Protein AF-A0A1F2S5W8-F1 (afdb_monomer_lite)

pLDDT: mean 76.04, std 22.36, range [32.59, 98.31]

Sequence (195 aa):
MPRIEPTLVPVVADLERGLRQRGVPFGVVGALVPELLLDTRPARMTNDADVMVVVQTLADFETLKDKLAAHGFERTRVPHRLRHTTGGLLDILPYSESIAPDGRLELQDGFVFNMAGFRHVVPHAVPTTIEGGLTLPLAPFSSIVKAVLDRFDDPDAEWVGTAAAERGRIYLEDEHRTHVFELFRWYRLGTGLWR

Secondary structure (DSSP, 8-state):
-----TTHHHHHHHHHHHHHTTT--EEEETTHHHHHH-SS--SS--SEEEEEEE-SSHHHHHHHHHHHGGGTEEE-SSTTEEEETTS-EEEEEEE-TTTSGGGEEEEETTEEEE-TTGGGTTTT-EEEEPTTS-EEEEPPHHHHHHHHHTT--STHHHHHHHHHHS-S-----HHHHHHHHHHHHHHHHSS----

Structure (mmCIF, N/CA/C/O backbone):
data_AF-A0A1F2S5W8-F1
#
_entry.id   AF-A0A1F2S5W8-F1
#
loop_
_atom_site.group_PDB
_atom_site.id
_atom_site.type_symbol
_atom_site.label_atom_id
_atom_site.label_alt_id
_atom_site.label_comp_id
_atom_site.label_asym_id
_atom_site.label_entity_id
_atom_site.label_seq_id
_atom_site.pdbx_PDB_ins_code
_atom_site.Cartn_x
_atom_site.Cartn_y
_atom_site.Cartn_z
_atom_site.occupancy
_atom_site.B_iso_or_equiv
_atom_site.auth_seq_id
_atom_site.auth_comp_id
_atom_site.auth_asym_id
_atom_site.auth_atom_id
_atom_site.pdbx_PDB_model_num
ATOM 1 N N . MET A 1 1 ? -15.189 -2.635 17.316 1.00 62.84 1 MET A N 1
ATOM 2 C CA . MET A 1 1 ? -14.582 -2.407 15.987 1.00 62.84 1 MET A CA 1
ATOM 3 C C . MET A 1 1 ? -13.174 -1.885 16.198 1.00 62.84 1 MET A C 1
ATOM 5 O O . MET A 1 1 ? -12.983 -1.123 17.147 1.00 62.84 1 MET A O 1
ATOM 9 N N . PRO A 1 2 ? -12.191 -2.319 15.400 1.00 71.00 2 PRO A N 1
ATOM 10 C CA . PRO A 1 2 ? -10.838 -1.809 15.514 1.00 71.00 2 PRO A CA 1
ATOM 11 C C . PRO A 1 2 ? -10.805 -0.305 15.194 1.00 71.00 2 PRO A C 1
ATOM 13 O O . PRO A 1 2 ? -11.545 0.183 14.338 1.00 71.00 2 PRO A O 1
ATOM 16 N N . ARG A 1 3 ? -9.980 0.425 15.949 1.00 77.00 3 ARG A N 1
ATOM 17 C CA . ARG A 1 3 ? -9.783 1.876 15.817 1.00 77.00 3 ARG A CA 1
ATOM 18 C C . ARG A 1 3 ? -8.471 2.095 15.099 1.00 77.00 3 ARG A C 1
ATOM 20 O O . ARG A 1 3 ? -7.501 1.430 15.458 1.00 77.00 3 ARG A O 1
ATOM 27 N N . ILE A 1 4 ? -8.459 3.032 14.170 1.00 84.31 4 ILE A N 1
ATOM 28 C CA . ILE A 1 4 ? -7.251 3.525 13.513 1.00 84.31 4 ILE A CA 1
ATOM 29 C C . ILE A 1 4 ? -6.967 4.940 14.000 1.00 84.31 4 ILE A C 1
ATOM 31 O O . ILE A 1 4 ? -7.856 5.592 14.551 1.00 84.31 4 ILE A O 1
ATOM 35 N N . GLU A 1 5 ? -5.740 5.404 13.796 1.00 84.88 5 GLU A N 1
ATOM 36 C CA . GLU A 1 5 ? -5.378 6.797 14.031 1.00 84.88 5 GLU A CA 1
ATOM 37 C C . GLU A 1 5 ? -6.375 7.717 13.284 1.00 84.88 5 GLU A C 1
ATOM 39 O O . GLU A 1 5 ? -6.555 7.554 12.072 1.00 84.88 5 GLU A O 1
ATOM 44 N N . PRO A 1 6 ? -7.074 8.650 13.966 1.00 85.56 6 PRO A N 1
ATOM 45 C CA . PRO A 1 6 ? -8.142 9.445 13.354 1.00 85.56 6 PRO A CA 1
ATOM 46 C C . PRO A 1 6 ? -7.728 10.179 12.078 1.00 85.56 6 PRO A C 1
ATOM 48 O O . PRO A 1 6 ? -8.529 10.317 11.152 1.00 85.56 6 PRO A O 1
ATOM 51 N N . THR A 1 7 ? -6.470 10.617 11.999 1.00 85.31 7 THR A N 1
ATOM 52 C CA . THR A 1 7 ? -5.937 11.302 10.813 1.00 85.31 7 THR A CA 1
ATOM 53 C C . THR A 1 7 ? -5.793 10.389 9.587 1.00 85.31 7 THR A C 1
ATOM 55 O O . THR A 1 7 ? -5.812 10.891 8.460 1.00 85.31 7 THR A O 1
ATOM 58 N N . LEU A 1 8 ? -5.741 9.063 9.777 1.00 90.06 8 LEU A N 1
ATOM 59 C CA . LEU A 1 8 ? -5.699 8.063 8.705 1.00 90.06 8 LEU A CA 1
ATOM 60 C C . LEU A 1 8 ? -7.073 7.675 8.159 1.00 90.06 8 LEU A C 1
ATOM 62 O O . LEU A 1 8 ? -7.150 7.230 7.017 1.00 90.06 8 LEU A O 1
ATOM 66 N N . VAL A 1 9 ? -8.156 7.867 8.918 1.00 91.88 9 VAL A N 1
ATOM 67 C CA . VAL A 1 9 ? -9.529 7.556 8.471 1.00 91.88 9 VAL A CA 1
ATOM 68 C C . VAL A 1 9 ? -9.866 8.169 7.104 1.00 91.88 9 VAL A C 1
ATOM 70 O O . VAL A 1 9 ? -10.258 7.409 6.215 1.00 91.88 9 VAL A O 1
ATOM 73 N N . PRO A 1 10 ? -9.700 9.489 6.873 1.00 93.81 10 PRO A N 1
ATOM 74 C CA . PRO A 1 10 ? -9.983 10.070 5.561 1.00 93.81 10 PRO A CA 1
ATOM 75 C C . PRO A 1 10 ? -9.066 9.502 4.470 1.00 93.81 10 PRO A C 1
ATOM 77 O O . PRO A 1 10 ? -9.534 9.227 3.372 1.00 93.81 10 PRO A O 1
ATOM 80 N N . VAL A 1 11 ? -7.796 9.225 4.790 1.00 95.56 11 VAL A N 1
ATOM 81 C CA . VAL A 1 11 ? -6.815 8.669 3.842 1.00 95.56 11 VAL A CA 1
ATOM 82 C C . VAL A 1 11 ? -7.280 7.315 3.311 1.00 95.56 11 VAL A C 1
ATOM 84 O O . VAL A 1 11 ? -7.373 7.118 2.102 1.00 95.56 11 VAL A O 1
ATOM 87 N N . VAL A 1 12 ? -7.606 6.371 4.197 1.00 95.12 12 VAL A N 1
ATOM 88 C CA . VAL A 1 12 ? -8.013 5.024 3.771 1.00 95.12 12 VAL A CA 1
ATOM 89 C C . VAL A 1 12 ? -9.404 5.016 3.135 1.00 95.12 12 VAL A C 1
ATOM 91 O O . VAL A 1 12 ? -9.644 4.220 2.229 1.00 95.12 12 VAL A O 1
ATOM 94 N N . ALA A 1 13 ? -10.300 5.918 3.547 1.00 95.75 13 ALA A N 1
ATOM 95 C CA . ALA A 1 13 ? -11.632 6.051 2.960 1.00 95.75 13 ALA A CA 1
ATOM 96 C C . ALA A 1 13 ? -11.590 6.619 1.531 1.00 95.75 13 ALA A C 1
ATOM 98 O O . ALA A 1 13 ? -12.242 6.087 0.631 1.00 95.75 13 ALA A O 1
ATOM 99 N N . ASP A 1 14 ? -10.817 7.683 1.305 1.00 97.31 14 ASP A N 1
ATOM 100 C CA . ASP A 1 14 ? -10.679 8.311 -0.011 1.00 97.31 14 ASP A CA 1
ATOM 101 C C . ASP A 1 14 ? -9.886 7.417 -0.975 1.00 97.31 14 ASP A C 1
ATOM 103 O O . ASP A 1 14 ? -10.242 7.301 -2.153 1.00 97.31 14 ASP A O 1
ATOM 107 N N . LEU A 1 15 ? -8.877 6.697 -0.468 1.00 97.62 15 LEU A N 1
ATOM 108 C CA . LEU A 1 15 ? -8.167 5.673 -1.231 1.00 97.62 15 LEU A CA 1
ATOM 109 C C . LEU A 1 15 ? -9.100 4.540 -1.665 1.00 97.62 15 LEU A C 1
ATOM 111 O O . LEU A 1 15 ? -9.136 4.199 -2.848 1.00 97.62 15 LEU A O 1
ATOM 115 N N . GLU A 1 16 ? -9.849 3.957 -0.726 1.00 96.81 16 GLU A N 1
ATOM 116 C CA . GLU A 1 16 ? -10.764 2.850 -1.007 1.00 96.81 16 GLU A CA 1
ATOM 117 C C . GLU A 1 16 ? -11.774 3.244 -2.084 1.00 96.81 16 GLU A C 1
ATOM 119 O O . GLU A 1 16 ? -11.917 2.538 -3.090 1.00 96.81 16 GLU A O 1
ATOM 124 N N . ARG A 1 17 ? -12.372 4.433 -1.947 1.00 96.50 17 ARG A N 1
ATOM 125 C CA . ARG A 1 17 ? -13.310 4.974 -2.930 1.00 96.50 17 ARG A CA 1
ATOM 126 C C . ARG A 1 17 ? -12.643 5.153 -4.289 1.00 96.50 17 ARG 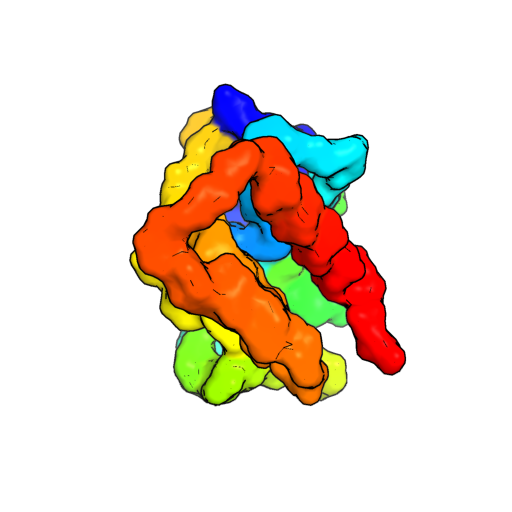A C 1
ATOM 128 O O . ARG A 1 17 ? -13.204 4.753 -5.313 1.00 96.50 17 ARG A O 1
ATOM 135 N N . GLY A 1 18 ? -11.445 5.737 -4.305 1.00 97.12 18 GLY A N 1
ATOM 136 C CA . GLY A 1 18 ? -10.666 5.979 -5.513 1.00 97.12 18 GLY A CA 1
ATOM 137 C C . GLY A 1 18 ? -10.334 4.696 -6.273 1.00 97.12 18 GLY A C 1
ATOM 138 O O . GLY A 1 18 ? -10.517 4.644 -7.495 1.00 97.12 18 GLY A O 1
ATOM 139 N N . LEU A 1 19 ? -9.901 3.652 -5.566 1.00 97.75 19 LEU A N 1
ATOM 140 C CA . LEU A 1 19 ? -9.544 2.357 -6.148 1.00 97.75 19 LEU A CA 1
ATOM 141 C C . LEU A 1 19 ? -10.781 1.574 -6.604 1.00 97.75 19 LEU A C 1
ATOM 143 O O . LEU A 1 19 ? -10.804 1.077 -7.734 1.00 97.75 19 LEU A O 1
ATOM 147 N N . ARG A 1 20 ? -11.849 1.536 -5.794 1.00 95.25 20 ARG A N 1
ATOM 148 C CA . ARG A 1 20 ? -13.098 0.839 -6.146 1.00 95.25 20 ARG A CA 1
ATOM 149 C C . ARG A 1 20 ? -13.785 1.422 -7.369 1.00 95.25 20 ARG A C 1
ATOM 151 O O . ARG A 1 20 ? -14.181 0.661 -8.246 1.00 95.25 20 ARG A O 1
ATOM 158 N N . GLN A 1 21 ? -13.880 2.749 -7.475 1.00 96.31 21 GLN A N 1
ATOM 159 C CA . GLN A 1 21 ? -14.461 3.416 -8.653 1.00 96.31 21 GLN A CA 1
ATOM 160 C C . GLN A 1 21 ? -13.750 3.048 -9.962 1.00 96.31 21 GLN A C 1
ATOM 162 O O . GLN A 1 21 ? -14.328 3.166 -11.038 1.00 96.31 21 GLN A O 1
ATOM 167 N N . ARG A 1 22 ? -12.487 2.624 -9.874 1.00 95.62 22 ARG A N 1
ATOM 168 C CA . ARG A 1 22 ? -11.644 2.262 -11.018 1.00 95.62 22 ARG A CA 1
ATOM 169 C C . ARG A 1 22 ? -11.519 0.754 -11.209 1.00 95.62 22 ARG A C 1
ATOM 171 O O . ARG A 1 22 ? -10.829 0.335 -12.130 1.00 95.62 22 ARG A O 1
ATOM 178 N N . GLY A 1 23 ? -12.149 -0.045 -10.347 1.00 96.81 23 GLY A N 1
ATOM 179 C CA . GLY A 1 23 ? -12.031 -1.499 -10.368 1.00 96.81 23 GLY A CA 1
ATOM 180 C C . GLY A 1 23 ? -10.605 -1.999 -10.129 1.00 96.81 23 GLY A C 1
ATOM 181 O O . GLY A 1 23 ? -10.269 -3.071 -10.617 1.00 96.81 23 GLY A O 1
ATOM 182 N N . VAL A 1 24 ? -9.762 -1.235 -9.420 1.00 97.94 24 VAL A N 1
ATOM 183 C CA . VAL A 1 24 ? -8.373 -1.624 -9.126 1.00 97.94 24 VAL A CA 1
ATOM 184 C C . VAL A 1 24 ? -8.356 -2.502 -7.872 1.00 97.94 24 VAL A C 1
ATOM 186 O O . VAL A 1 24 ? -8.689 -2.004 -6.792 1.00 97.94 24 VAL A O 1
ATOM 189 N N . PRO A 1 25 ? -7.971 -3.789 -7.969 1.00 97.75 25 PRO A N 1
ATOM 190 C CA . PRO A 1 25 ? -7.835 -4.647 -6.799 1.00 97.75 25 PRO A CA 1
ATOM 191 C C . PRO A 1 25 ? -6.686 -4.171 -5.910 1.00 97.75 25 PRO A C 1
ATOM 193 O O . PRO A 1 25 ? -5.628 -3.777 -6.407 1.00 97.75 25 PRO A O 1
ATOM 196 N N . PHE A 1 26 ? -6.881 -4.230 -4.595 1.00 97.69 26 PHE A N 1
ATOM 197 C CA . PHE A 1 26 ? -5.894 -3.755 -3.634 1.00 97.69 26 PHE A CA 1
ATOM 198 C C . PHE A 1 26 ? -5.968 -4.509 -2.309 1.00 97.69 26 PHE A C 1
ATOM 200 O O . PHE A 1 26 ? -6.967 -5.168 -2.014 1.00 97.69 26 PHE A O 1
ATOM 207 N N . GLY A 1 27 ? -4.906 -4.396 -1.517 1.00 94.50 27 GLY A N 1
ATOM 208 C CA . GLY A 1 27 ? -4.840 -4.913 -0.156 1.00 94.50 27 GLY A CA 1
ATOM 209 C C . GLY A 1 27 ? -3.985 -4.018 0.730 1.00 94.50 27 GLY A C 1
ATOM 210 O O . GLY A 1 27 ? -2.921 -3.566 0.312 1.00 94.50 27 GLY A O 1
ATOM 211 N N . VAL A 1 28 ? -4.448 -3.763 1.950 1.00 92.62 28 VAL A N 1
ATOM 212 C CA . VAL A 1 28 ? -3.672 -3.075 2.985 1.00 92.62 28 VAL A CA 1
ATOM 213 C C . VAL A 1 28 ? -2.573 -4.006 3.473 1.00 92.62 28 VAL A C 1
ATOM 215 O O . VAL A 1 28 ? -2.825 -5.170 3.788 1.00 92.62 28 VAL A O 1
ATOM 218 N N . VAL A 1 29 ? -1.355 -3.488 3.527 1.00 85.50 29 VAL A N 1
ATOM 219 C CA . VAL A 1 29 ? -0.153 -4.171 4.004 1.00 85.50 29 VAL A CA 1
ATOM 220 C C . VAL A 1 29 ? 0.484 -3.342 5.131 1.00 85.50 29 VAL A C 1
ATOM 222 O O . VAL A 1 29 ? -0.146 -2.444 5.686 1.00 85.50 29 VAL A O 1
ATOM 225 N N . GLY A 1 30 ? 1.715 -3.674 5.522 1.00 82.00 30 GLY A N 1
ATOM 226 C CA . GLY A 1 30 ? 2.466 -2.869 6.486 1.00 82.00 30 GLY A CA 1
ATOM 227 C C . GLY A 1 30 ? 1.932 -2.932 7.918 1.00 82.00 30 GLY A C 1
ATOM 228 O O . GLY A 1 30 ? 1.362 -3.945 8.338 1.00 82.00 30 GLY A O 1
ATOM 229 N N . ALA A 1 31 ? 2.190 -1.867 8.680 1.00 79.69 31 ALA A N 1
ATOM 230 C CA . ALA A 1 31 ? 1.941 -1.800 10.123 1.00 79.69 31 ALA A CA 1
ATOM 231 C C . ALA A 1 31 ? 0.449 -1.707 10.482 1.00 79.69 31 ALA A C 1
ATOM 233 O O . ALA A 1 31 ? 0.037 -2.185 11.538 1.00 79.69 31 ALA A O 1
ATOM 234 N N . LEU A 1 32 ? -0.383 -1.191 9.572 1.00 84.25 32 LEU A N 1
ATOM 235 C CA . LEU A 1 32 ? -1.820 -1.062 9.807 1.00 84.25 32 LEU A CA 1
ATOM 236 C C . LEU A 1 32 ? -2.527 -2.426 9.919 1.00 84.25 32 LEU A C 1
ATOM 238 O O . LEU A 1 32 ? -3.550 -2.545 10.585 1.00 84.25 32 LEU A O 1
ATOM 242 N N . VAL A 1 33 ? -1.988 -3.479 9.296 1.00 83.19 33 VAL A N 1
ATOM 243 C CA . VAL A 1 33 ? -2.603 -4.813 9.348 1.00 83.19 33 VAL A CA 1
ATOM 244 C C . VAL A 1 33 ? -2.565 -5.439 10.747 1.00 83.19 33 VAL A C 1
ATOM 246 O O . VAL A 1 33 ? -3.639 -5.782 11.241 1.00 83.19 33 VAL A O 1
ATOM 249 N N . PRO A 1 34 ? -1.401 -5.616 11.411 1.00 70.88 34 PRO A N 1
ATOM 250 C CA . PRO A 1 34 ? -1.384 -6.146 12.772 1.00 70.88 34 PRO A CA 1
ATOM 251 C C . PRO A 1 34 ? -2.169 -5.258 13.748 1.00 70.88 34 PRO A C 1
ATOM 253 O O . PRO A 1 34 ? -2.874 -5.798 14.588 1.00 70.88 34 PRO A O 1
ATOM 256 N N . GLU A 1 35 ? -2.160 -3.930 13.589 1.00 78.94 35 GLU A N 1
ATOM 257 C CA . GLU A 1 35 ? -2.971 -3.023 14.424 1.00 78.94 35 GLU A CA 1
ATOM 258 C C . GLU A 1 35 ? -4.481 -3.272 14.342 1.00 78.94 35 GLU A C 1
ATOM 260 O O . GLU A 1 35 ? -5.212 -3.041 15.309 1.00 78.94 35 GLU A O 1
ATOM 265 N N . LEU A 1 36 ? -4.954 -3.702 13.173 1.00 82.44 36 LEU A N 1
ATOM 266 C CA . LEU A 1 36 ? -6.366 -3.956 12.912 1.00 82.44 36 LEU A CA 1
ATOM 267 C C . LEU A 1 36 ? -6.786 -5.402 13.188 1.00 82.44 36 LEU A C 1
ATOM 269 O O . LEU A 1 36 ? -7.962 -5.631 13.473 1.00 82.44 36 LEU A O 1
ATOM 273 N N . LEU A 1 37 ? -5.862 -6.360 13.065 1.00 77.69 37 LEU A N 1
ATOM 274 C CA . LEU A 1 37 ? -6.144 -7.792 13.200 1.00 77.69 37 LEU A CA 1
ATOM 275 C C . LEU A 1 37 ? -5.818 -8.371 14.581 1.00 77.69 37 LEU A C 1
ATOM 277 O O . LEU A 1 37 ? -6.371 -9.416 14.917 1.00 77.69 37 LEU A O 1
ATOM 281 N N . LEU A 1 38 ? -4.916 -7.755 15.349 1.00 69.69 38 LEU A N 1
ATOM 282 C CA . LEU A 1 38 ? -4.468 -8.276 16.641 1.00 69.69 38 LEU A CA 1
ATOM 283 C C . LEU A 1 38 ? -5.169 -7.552 17.792 1.00 69.69 38 LEU A C 1
ATOM 285 O O . LEU A 1 38 ? -5.360 -6.334 17.771 1.00 69.69 38 LEU A O 1
ATOM 289 N N . ASP A 1 39 ? -5.537 -8.314 18.821 1.00 66.94 39 ASP A N 1
ATOM 290 C CA . ASP A 1 39 ? -6.141 -7.762 20.036 1.00 66.94 39 ASP A CA 1
ATOM 291 C C . ASP A 1 39 ? -5.115 -6.967 20.860 1.00 66.94 39 ASP A C 1
ATOM 293 O O . ASP A 1 39 ? -5.451 -5.966 21.502 1.00 66.94 39 ASP A O 1
ATOM 297 N N . THR A 1 40 ? -3.845 -7.379 20.810 1.00 61.31 40 THR A N 1
ATOM 298 C CA . THR A 1 40 ? -2.728 -6.655 21.415 1.00 61.31 40 THR A CA 1
ATOM 299 C C . THR A 1 40 ? -2.292 -5.535 20.484 1.00 61.31 40 THR A C 1
ATOM 301 O O . THR A 1 40 ? -1.682 -5.755 19.443 1.00 61.31 40 THR A O 1
ATOM 304 N N . ARG A 1 41 ? -2.615 -4.297 20.857 1.00 57.31 41 ARG A N 1
ATOM 305 C CA . ARG A 1 41 ? -2.227 -3.131 20.063 1.00 57.31 41 ARG A CA 1
ATOM 306 C C . ARG A 1 41 ? -0.830 -2.638 20.420 1.00 57.31 41 ARG A C 1
ATOM 308 O O . ARG A 1 41 ? -0.460 -2.665 21.596 1.00 57.31 41 ARG A O 1
ATOM 315 N N . PRO A 1 42 ? -0.084 -2.104 19.441 1.00 58.16 42 PRO A N 1
ATOM 316 C CA . PRO A 1 42 ? 1.175 -1.437 19.721 1.00 58.16 42 PRO A CA 1
ATOM 317 C C . PRO A 1 42 ? 0.938 -0.178 20.563 1.00 58.16 42 PRO A C 1
ATOM 319 O O . PRO A 1 42 ? -0.073 0.513 20.428 1.00 58.16 42 PRO A O 1
ATOM 322 N N . ALA A 1 43 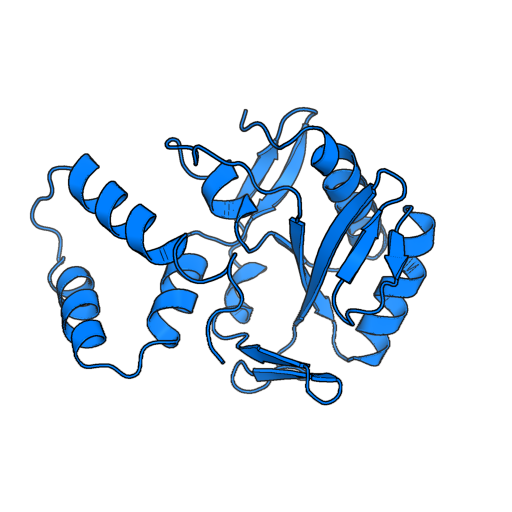? 1.918 0.162 21.401 1.00 60.12 43 ALA A N 1
ATOM 323 C CA . ALA A 1 43 ? 1.892 1.396 22.188 1.00 60.12 43 ALA A CA 1
ATOM 324 C C . ALA A 1 43 ? 1.931 2.661 21.306 1.00 60.12 43 ALA A C 1
ATOM 326 O O . ALA A 1 43 ? 1.435 3.712 21.708 1.00 60.12 43 ALA A O 1
ATOM 327 N N . ARG A 1 44 ? 2.517 2.557 20.104 1.00 62.97 44 ARG A N 1
ATOM 328 C CA . ARG A 1 44 ? 2.530 3.605 19.081 1.00 62.97 44 ARG A CA 1
ATOM 329 C C . ARG A 1 44 ? 1.785 3.108 17.850 1.00 62.97 44 ARG A C 1
ATOM 331 O O . ARG A 1 44 ? 2.229 2.144 17.236 1.00 62.97 44 ARG A O 1
ATOM 338 N N . MET A 1 45 ? 0.712 3.797 17.488 1.00 72.69 45 MET A N 1
ATOM 339 C CA . MET A 1 45 ? -0.011 3.539 16.246 1.00 72.69 45 MET A CA 1
ATOM 340 C C . MET A 1 45 ? 0.738 4.113 15.042 1.00 72.69 45 MET A C 1
ATOM 342 O O . MET A 1 45 ? 1.499 5.082 15.167 1.00 72.69 45 MET A O 1
ATOM 346 N N . THR A 1 46 ? 0.544 3.495 13.884 1.00 78.88 46 THR A N 1
ATOM 347 C CA . THR A 1 46 ? 1.062 3.981 12.611 1.00 78.88 46 THR A CA 1
ATOM 348 C C . THR A 1 46 ? 0.286 5.212 12.147 1.00 78.88 46 THR A C 1
ATOM 350 O O . THR A 1 46 ? -0.920 5.325 12.366 1.00 78.88 46 THR A O 1
ATOM 353 N N . ASN A 1 47 ? 0.991 6.148 11.511 1.00 83.38 47 ASN A N 1
ATOM 354 C CA . ASN A 1 47 ? 0.431 7.425 11.041 1.00 83.38 47 ASN A CA 1
ATOM 355 C C . ASN A 1 47 ? 0.368 7.509 9.507 1.00 83.38 47 ASN A C 1
ATOM 357 O O . ASN A 1 47 ? 0.014 8.543 8.940 1.00 83.38 47 ASN A O 1
ATOM 361 N N . ASP A 1 48 ? 0.746 6.427 8.839 1.00 85.50 48 ASP A N 1
ATOM 362 C CA . ASP A 1 48 ? 0.703 6.207 7.403 1.00 85.50 48 ASP A CA 1
ATOM 363 C C . ASP A 1 48 ? -0.028 4.895 7.088 1.00 85.50 48 ASP A C 1
ATOM 365 O O . ASP A 1 48 ? -0.242 4.039 7.950 1.00 85.50 48 ASP A O 1
ATOM 369 N N . ALA A 1 49 ? -0.469 4.765 5.841 1.00 91.19 49 ALA A N 1
ATOM 370 C CA . ALA A 1 49 ? -1.069 3.542 5.330 1.00 91.19 49 ALA A CA 1
ATOM 371 C C . ALA A 1 49 ? -0.195 2.959 4.219 1.00 91.19 49 ALA A C 1
ATOM 373 O O . ALA A 1 49 ? 0.211 3.688 3.314 1.00 91.19 49 ALA A O 1
ATOM 374 N N . ASP A 1 50 ? 0.021 1.644 4.251 1.00 91.75 50 ASP A N 1
ATOM 375 C CA . ASP A 1 50 ? 0.700 0.912 3.185 1.00 91.75 50 ASP A CA 1
ATOM 376 C C . ASP A 1 50 ? -0.309 0.131 2.326 1.00 91.75 50 ASP A C 1
ATOM 378 O O . ASP A 1 50 ? -1.000 -0.790 2.766 1.00 91.75 50 ASP A O 1
ATOM 382 N N . VAL A 1 51 ? -0.386 0.561 1.077 1.00 95.50 51 VAL A N 1
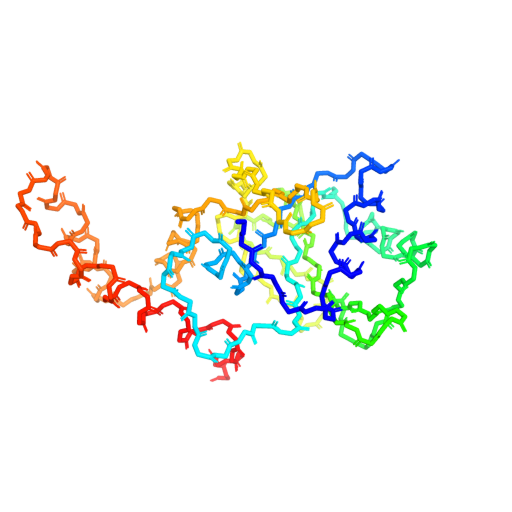ATOM 383 C CA . VAL A 1 51 ? -1.121 0.114 -0.104 1.00 95.50 51 VAL A CA 1
ATOM 384 C C . VAL A 1 51 ? -0.449 -0.937 -1.000 1.00 95.50 51 VAL A C 1
ATOM 386 O O . VAL A 1 51 ? 0.550 -0.578 -1.609 1.00 95.50 51 VAL A O 1
ATOM 389 N N . MET A 1 52 ? -0.952 -2.150 -1.229 1.00 94.69 52 MET A N 1
ATOM 390 C CA . MET A 1 52 ? -0.640 -2.866 -2.483 1.00 94.69 52 MET A CA 1
ATOM 391 C C . MET A 1 52 ? -1.778 -2.685 -3.488 1.00 94.69 52 MET A C 1
ATOM 393 O O . MET A 1 52 ? -2.929 -2.942 -3.146 1.00 94.69 52 MET A O 1
ATOM 397 N N . VAL A 1 53 ? -1.464 -2.341 -4.740 1.00 97.94 53 VAL A N 1
ATOM 398 C CA . VAL A 1 53 ? -2.436 -2.273 -5.849 1.00 97.94 53 VAL A CA 1
ATOM 399 C C . VAL A 1 53 ? -2.044 -3.178 -7.009 1.00 97.94 53 VAL A C 1
ATOM 401 O O . VAL A 1 53 ? -0.867 -3.302 -7.338 1.00 97.94 53 VAL A O 1
ATOM 404 N N . VAL A 1 54 ? -3.032 -3.793 -7.660 1.00 97.25 54 VAL A N 1
ATOM 405 C CA . VAL A 1 54 ? -2.798 -4.671 -8.813 1.00 97.25 54 VAL A CA 1
ATOM 406 C C . VAL A 1 54 ? -2.879 -3.876 -10.111 1.00 97.25 54 VAL A C 1
ATOM 408 O O . VAL A 1 54 ? -3.943 -3.375 -10.475 1.00 97.25 54 VAL A O 1
ATOM 411 N N . VAL A 1 55 ? -1.755 -3.778 -10.821 1.00 97.88 55 VAL A N 1
ATOM 412 C CA . VAL A 1 55 ? -1.605 -3.048 -12.094 1.00 97.88 55 VAL A CA 1
ATOM 413 C C . VAL A 1 55 ? -0.652 -3.800 -13.024 1.00 97.88 55 VAL A C 1
ATOM 415 O O . VAL A 1 55 ? 0.246 -4.492 -12.553 1.00 97.88 55 VAL A O 1
ATOM 418 N N . GLN A 1 56 ? -0.844 -3.695 -14.341 1.00 96.56 56 GLN A N 1
ATOM 419 C CA . GLN A 1 56 ? -0.110 -4.519 -15.317 1.00 96.56 56 GLN A CA 1
ATOM 420 C C . GLN A 1 56 ? 1.234 -3.919 -15.737 1.00 96.56 56 GLN A C 1
ATOM 422 O O . GLN A 1 56 ? 2.141 -4.653 -16.128 1.00 96.56 56 GLN A O 1
ATOM 427 N N . THR A 1 57 ? 1.365 -2.594 -15.658 1.00 97.75 57 THR A N 1
ATOM 428 C CA . THR A 1 57 ? 2.575 -1.864 -16.046 1.00 97.75 57 THR A CA 1
ATOM 429 C C . THR A 1 57 ? 2.886 -0.732 -15.065 1.00 97.75 57 THR A C 1
ATOM 431 O O . THR A 1 57 ? 2.010 -0.244 -14.346 1.00 97.75 57 THR A O 1
ATOM 434 N N . LEU A 1 58 ? 4.135 -0.255 -15.066 1.00 97.50 58 LEU A N 1
ATOM 435 C CA . LEU A 1 58 ? 4.507 0.952 -14.319 1.00 97.50 58 LEU A CA 1
ATOM 436 C C . LEU A 1 58 ? 3.794 2.205 -14.857 1.00 97.50 58 LEU A C 1
ATOM 438 O O . LEU A 1 58 ? 3.465 3.099 -14.087 1.00 97.50 58 LEU A O 1
ATOM 442 N N . ALA A 1 59 ? 3.472 2.259 -16.153 1.00 97.75 59 ALA A N 1
ATOM 443 C CA . ALA A 1 59 ? 2.693 3.359 -16.724 1.00 97.75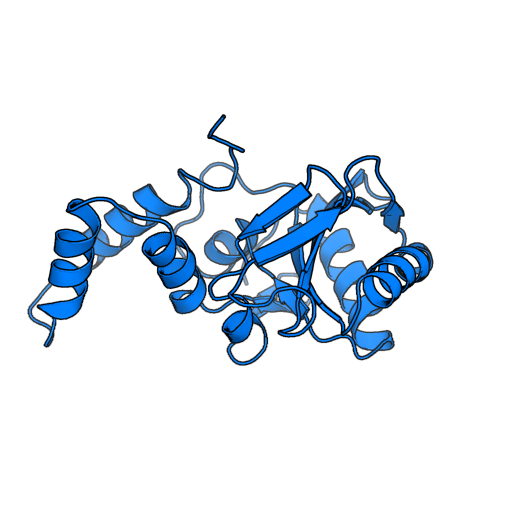 59 ALA A CA 1
ATOM 444 C C . ALA A 1 59 ? 1.251 3.396 -16.180 1.00 97.75 59 ALA A C 1
ATOM 446 O O . ALA A 1 59 ? 0.727 4.475 -15.881 1.00 97.75 59 ALA A O 1
ATOM 447 N N . ASP A 1 60 ? 0.626 2.229 -15.985 1.00 97.94 60 ASP A N 1
ATOM 448 C CA . ASP A 1 60 ? -0.688 2.128 -15.336 1.00 97.94 60 ASP A CA 1
ATOM 449 C C . ASP A 1 60 ? -0.626 2.604 -13.886 1.00 97.94 60 ASP A C 1
ATOM 451 O O . ASP A 1 60 ? -1.529 3.299 -13.422 1.00 97.94 60 ASP A O 1
ATOM 455 N N . PHE A 1 61 ? 0.456 2.266 -13.178 1.00 98.25 61 PHE A N 1
ATOM 456 C CA . PHE A 1 61 ? 0.694 2.735 -11.818 1.00 98.25 61 PHE A CA 1
ATOM 457 C C . PHE A 1 61 ? 0.825 4.262 -11.743 1.00 98.25 61 PHE A C 1
ATOM 459 O O . PHE A 1 61 ? 0.192 4.904 -10.904 1.00 98.25 61 PHE A O 1
ATOM 466 N N . GLU A 1 62 ? 1.604 4.866 -12.640 1.00 97.81 62 GLU A N 1
ATOM 467 C CA . GLU A 1 62 ? 1.731 6.322 -12.716 1.00 97.81 62 GLU A CA 1
ATOM 468 C C . GLU A 1 62 ? 0.382 6.987 -13.030 1.00 97.81 62 GLU A C 1
ATOM 470 O O . GLU A 1 62 ? -0.036 7.913 -12.332 1.00 97.81 62 GLU A O 1
ATOM 475 N N . THR A 1 63 ? -0.359 6.438 -13.994 1.00 98.06 63 THR A N 1
ATOM 476 C CA . THR A 1 63 ? -1.709 6.900 -14.344 1.00 98.06 63 THR A CA 1
ATOM 477 C C . THR A 1 63 ? -2.680 6.775 -13.166 1.00 98.06 63 THR A C 1
ATOM 479 O O . THR A 1 63 ? -3.543 7.633 -12.964 1.00 98.06 63 THR A O 1
ATOM 482 N N . LEU A 1 64 ? -2.573 5.706 -12.374 1.00 98.25 64 LEU A N 1
ATOM 483 C CA . LEU A 1 64 ? -3.388 5.509 -11.180 1.00 98.25 64 LEU A CA 1
ATOM 484 C C . LEU A 1 64 ? -3.131 6.613 -10.151 1.00 98.25 64 LEU A C 1
ATOM 486 O O . LEU A 1 64 ? -4.094 7.196 -9.652 1.00 98.25 64 LEU A O 1
ATOM 490 N N . LYS A 1 65 ? -1.861 6.939 -9.880 1.00 98.06 65 LYS A N 1
ATOM 491 C CA . LYS A 1 65 ? -1.493 8.027 -8.961 1.00 98.06 65 LYS A CA 1
ATOM 492 C C . LYS A 1 65 ? -2.079 9.367 -9.404 1.00 98.06 65 LYS A C 1
ATOM 494 O O . LYS A 1 65 ? -2.653 10.068 -8.577 1.00 98.06 65 LYS A O 1
ATOM 499 N N . ASP A 1 66 ? -2.024 9.687 -10.698 1.00 97.75 66 ASP A N 1
ATOM 500 C CA . ASP A 1 66 ? -2.613 10.930 -11.225 1.00 97.75 66 ASP A CA 1
ATOM 501 C C . ASP A 1 66 ? -4.126 10.968 -11.027 1.00 97.75 66 ASP A C 1
ATOM 503 O O . ASP A 1 66 ? -4.702 11.977 -10.623 1.00 97.75 66 ASP A O 1
ATOM 507 N N . LYS A 1 67 ? -4.791 9.836 -11.254 1.00 97.69 67 LYS A N 1
ATOM 508 C CA . LYS A 1 67 ? -6.236 9.741 -11.070 1.00 97.69 67 LYS A CA 1
ATOM 509 C C . LYS A 1 67 ? -6.660 9.819 -9.600 1.00 97.69 67 LYS A C 1
ATOM 511 O O . LYS A 1 67 ? -7.803 10.207 -9.350 1.00 97.69 67 LYS A O 1
ATOM 516 N N . LEU A 1 68 ? -5.802 9.445 -8.649 1.00 98.31 68 LEU A N 1
ATOM 517 C CA . LEU A 1 68 ? -6.072 9.591 -7.215 1.00 98.31 68 LEU A CA 1
ATOM 518 C C . LEU A 1 68 ? -6.044 11.060 -6.760 1.00 98.31 68 LEU A C 1
ATOM 520 O O . LEU A 1 68 ? -6.601 11.364 -5.709 1.00 98.31 68 LEU A O 1
ATOM 524 N N . ALA A 1 69 ? -5.543 11.997 -7.572 1.00 97.50 69 ALA A N 1
ATOM 525 C CA . ALA A 1 69 ? -5.633 13.428 -7.270 1.00 97.50 69 ALA A CA 1
ATOM 526 C C . ALA A 1 69 ? -7.074 13.936 -7.123 1.00 97.50 69 ALA A C 1
ATOM 528 O O . ALA A 1 69 ? -7.352 14.778 -6.273 1.00 97.50 69 ALA A O 1
ATOM 529 N N . ALA A 1 70 ? -8.021 13.348 -7.862 1.00 97.44 70 ALA A N 1
ATOM 530 C CA . ALA A 1 70 ? -9.449 13.638 -7.704 1.00 97.44 70 ALA A CA 1
ATOM 531 C C . ALA A 1 70 ? -10.020 13.217 -6.331 1.00 97.44 70 ALA A C 1
ATOM 533 O O . ALA A 1 70 ? -11.138 13.594 -5.994 1.00 97.44 70 ALA A O 1
ATOM 534 N N . HIS A 1 71 ? -9.265 12.432 -5.558 1.00 97.81 71 HIS A N 1
ATOM 535 C CA . HIS A 1 71 ? -9.587 11.972 -4.204 1.00 97.81 71 HIS A CA 1
ATOM 536 C C . HIS A 1 71 ? -8.656 12.605 -3.158 1.00 97.81 71 HIS A C 1
ATOM 538 O O . HIS A 1 71 ? -8.443 12.036 -2.099 1.00 97.81 71 HIS A O 1
ATOM 544 N N . GLY A 1 72 ? -8.067 13.767 -3.463 1.00 97.62 72 GLY A N 1
ATOM 545 C CA . GLY A 1 72 ? -7.270 14.526 -2.500 1.00 97.62 72 GLY A CA 1
ATOM 546 C C . GLY A 1 72 ? -5.843 14.014 -2.302 1.00 97.62 72 GLY A C 1
ATOM 547 O O . GLY A 1 72 ? -5.218 14.365 -1.303 1.00 97.62 72 GLY A O 1
ATOM 548 N N . PHE A 1 73 ? -5.311 13.201 -3.218 1.00 98.31 73 PHE A N 1
ATOM 549 C CA . PHE A 1 73 ? -3.929 12.723 -3.150 1.00 98.31 73 PHE A CA 1
ATOM 550 C C . PHE A 1 73 ? -2.984 13.510 -4.055 1.00 98.31 73 PHE A C 1
ATOM 552 O O . PHE A 1 73 ? -3.213 13.673 -5.248 1.00 98.31 73 PHE A O 1
ATOM 559 N N . GLU A 1 74 ? -1.847 13.915 -3.512 1.00 98.06 74 GLU A N 1
ATOM 560 C CA . GLU A 1 74 ? -0.774 14.561 -4.253 1.00 98.06 74 GLU A CA 1
ATOM 561 C C . GLU A 1 74 ? 0.468 13.676 -4.285 1.00 98.06 74 GLU A C 1
ATOM 563 O O . GLU A 1 74 ? 0.818 13.013 -3.304 1.00 98.06 74 GLU A O 1
ATOM 568 N N . ARG A 1 75 ? 1.183 13.702 -5.411 1.00 97.75 75 ARG A N 1
ATOM 569 C CA . ARG A 1 75 ? 2.489 13.052 -5.536 1.00 97.75 75 ARG A CA 1
ATOM 570 C C . ARG A 1 75 ? 3.499 13.682 -4.580 1.00 97.75 75 ARG A C 1
ATOM 572 O O . ARG A 1 75 ? 3.512 14.895 -4.364 1.00 97.75 75 ARG A O 1
ATOM 579 N N . THR A 1 76 ? 4.404 12.859 -4.065 1.00 96.50 76 THR A N 1
ATOM 580 C CA . THR A 1 76 ? 5.580 13.332 -3.327 1.00 96.50 76 THR A CA 1
ATOM 581 C C . THR A 1 76 ? 6.861 13.098 -4.133 1.00 96.50 76 THR A C 1
ATOM 583 O O . THR A 1 76 ? 6.824 12.598 -5.255 1.00 96.50 76 THR A O 1
ATOM 586 N N . ARG A 1 77 ? 8.016 13.468 -3.562 1.00 94.38 77 ARG A N 1
ATOM 587 C CA . ARG A 1 77 ? 9.332 13.153 -4.147 1.00 94.38 77 ARG A CA 1
ATOM 588 C C . ARG A 1 77 ? 9.695 11.669 -4.036 1.00 94.38 77 ARG A C 1
ATOM 590 O O . ARG A 1 77 ? 10.611 11.228 -4.716 1.00 94.38 77 ARG A O 1
ATOM 597 N N . VAL A 1 78 ? 9.015 10.924 -3.167 1.00 94.69 78 VAL A N 1
ATOM 598 C CA . VAL A 1 78 ? 9.223 9.486 -2.994 1.00 94.69 78 VAL A CA 1
ATOM 599 C C . VAL A 1 78 ? 8.284 8.760 -3.975 1.00 94.69 78 VAL A C 1
ATOM 601 O O . VAL A 1 78 ? 7.073 8.967 -3.889 1.00 94.69 78 VAL A O 1
ATOM 604 N N . PRO A 1 79 ? 8.789 7.928 -4.911 1.00 94.44 79 PRO A N 1
ATOM 605 C CA . PRO A 1 79 ? 8.005 7.453 -6.063 1.00 94.44 79 PRO A CA 1
ATOM 606 C C . PRO A 1 79 ? 6.731 6.669 -5.733 1.00 94.44 79 PRO A C 1
ATOM 608 O O . PRO A 1 79 ? 5.757 6.719 -6.489 1.00 94.44 79 PRO A O 1
ATOM 611 N N . HIS A 1 80 ? 6.736 5.953 -4.611 1.00 94.56 80 HIS A N 1
ATOM 612 C CA . HIS A 1 80 ? 5.608 5.161 -4.123 1.00 94.56 80 HIS A CA 1
ATOM 613 C C . HIS A 1 80 ? 4.729 5.923 -3.125 1.00 94.56 80 HIS A C 1
ATOM 615 O O . HIS A 1 80 ? 3.733 5.377 -2.684 1.00 94.56 80 HIS A O 1
ATOM 621 N N . ARG A 1 81 ? 5.058 7.165 -2.754 1.00 96.56 81 ARG A N 1
ATOM 622 C CA . ARG A 1 81 ? 4.361 7.878 -1.678 1.00 96.56 81 ARG A CA 1
ATOM 623 C C . ARG A 1 81 ? 3.475 8.993 -2.204 1.00 96.56 81 ARG A C 1
ATOM 625 O O . ARG A 1 81 ? 3.928 9.871 -2.950 1.00 96.56 81 ARG A O 1
ATOM 632 N N . LEU A 1 82 ? 2.239 9.003 -1.725 1.00 98.06 82 LEU A N 1
ATOM 633 C CA . LEU A 1 82 ? 1.254 10.059 -1.899 1.00 98.06 82 LEU A CA 1
ATOM 634 C C . LEU A 1 82 ? 0.994 10.765 -0.563 1.00 98.06 82 LEU A C 1
ATOM 636 O O . LEU A 1 82 ? 1.101 10.174 0.511 1.00 98.06 82 LEU A O 1
ATOM 640 N N . ARG A 1 83 ? 0.639 12.045 -0.635 1.00 97.38 83 ARG A N 1
ATOM 641 C CA . ARG A 1 83 ? 0.185 12.840 0.508 1.00 97.38 83 ARG A CA 1
ATOM 642 C C . ARG A 1 83 ? -1.280 13.188 0.311 1.00 97.38 83 ARG A C 1
ATOM 644 O O . ARG A 1 83 ? -1.646 13.713 -0.734 1.00 97.38 83 ARG A O 1
ATOM 651 N N . HIS A 1 84 ? -2.097 12.924 1.315 1.00 97.69 84 HIS A N 1
ATOM 652 C CA . HIS A 1 84 ? -3.494 13.320 1.315 1.00 97.69 84 HIS A CA 1
ATOM 653 C C . HIS A 1 84 ? -3.656 14.792 1.732 1.00 97.69 84 HIS A C 1
ATOM 655 O O . HIS A 1 84 ? -2.862 15.306 2.521 1.00 97.69 84 HIS A O 1
ATOM 661 N N . THR A 1 85 ? -4.706 15.470 1.263 1.00 96.25 85 THR A N 1
ATOM 662 C CA . THR A 1 85 ? -5.033 16.866 1.638 1.00 96.25 85 THR A CA 1
ATOM 663 C C . THR A 1 85 ? -5.192 17.093 3.145 1.00 96.25 85 THR A C 1
ATOM 665 O O . THR A 1 85 ? -4.974 18.204 3.620 1.00 96.25 85 THR A O 1
ATOM 668 N N . THR A 1 86 ? -5.502 16.049 3.920 1.00 93.88 86 THR A N 1
ATOM 669 C CA . THR A 1 86 ? -5.554 16.108 5.395 1.00 93.88 86 THR A CA 1
ATOM 670 C C . THR A 1 86 ? -4.177 16.049 6.064 1.00 93.88 86 THR A C 1
ATOM 672 O O . THR A 1 86 ? -4.090 16.127 7.285 1.00 93.88 86 THR A O 1
ATOM 675 N N . GLY A 1 87 ? -3.100 15.887 5.289 1.00 91.50 87 GLY A N 1
ATOM 676 C CA . GLY A 1 87 ? -1.722 15.756 5.768 1.00 91.50 87 GLY A CA 1
ATOM 677 C C . GLY A 1 87 ? -1.241 14.315 5.963 1.00 91.50 87 GLY A C 1
ATOM 678 O O . GLY A 1 87 ? -0.040 14.109 6.123 1.00 91.50 87 GLY A O 1
ATOM 679 N N . GLY A 1 88 ? -2.136 13.322 5.908 1.00 92.62 88 GLY A N 1
ATOM 680 C CA . GLY A 1 88 ? -1.775 11.907 6.040 1.00 92.62 88 GLY A CA 1
ATOM 681 C C . GLY A 1 88 ? -0.948 11.381 4.861 1.00 92.62 88 GLY A C 1
ATOM 682 O O . GLY A 1 88 ? -1.053 11.883 3.737 1.00 92.62 88 GLY A O 1
ATOM 683 N N . LEU A 1 89 ? -0.117 10.370 5.118 1.00 93.31 89 LEU A N 1
ATOM 684 C CA . LEU A 1 89 ? 0.747 9.746 4.114 1.00 93.31 89 LEU A CA 1
ATOM 685 C C . LEU A 1 89 ? 0.219 8.369 3.706 1.00 93.31 89 LEU A C 1
ATOM 687 O O . LEU A 1 89 ? -0.307 7.616 4.524 1.00 93.31 89 LEU A O 1
ATOM 691 N N . LEU A 1 90 ? 0.381 8.060 2.424 1.00 96.31 90 LEU A N 1
ATOM 692 C CA . LEU A 1 90 ? 0.026 6.784 1.821 1.00 96.31 90 LEU A CA 1
ATOM 693 C C . LEU A 1 90 ? 1.208 6.285 0.994 1.00 96.31 90 LEU A C 1
ATOM 695 O O . LEU A 1 90 ? 1.567 6.918 0.001 1.00 96.31 90 LEU A O 1
ATOM 699 N N . ASP A 1 91 ? 1.756 5.135 1.358 1.00 95.56 91 ASP A N 1
ATOM 700 C CA . ASP A 1 91 ? 2.710 4.404 0.533 1.00 95.56 91 ASP A CA 1
ATOM 701 C C . ASP A 1 91 ? 1.939 3.387 -0.311 1.00 95.56 91 ASP A C 1
ATOM 703 O O . ASP A 1 91 ? 1.197 2.568 0.208 1.00 95.56 91 ASP A O 1
ATOM 707 N N . ILE A 1 92 ? 2.046 3.467 -1.635 1.00 96.94 92 ILE A N 1
ATOM 708 C CA . ILE A 1 92 ? 1.323 2.626 -2.590 1.00 96.94 92 ILE A CA 1
ATOM 709 C C . ILE A 1 92 ? 2.314 1.891 -3.495 1.00 96.94 92 ILE A C 1
ATOM 711 O O . ILE A 1 92 ? 3.104 2.493 -4.221 1.00 96.94 92 ILE A O 1
ATOM 715 N N . LEU A 1 93 ? 2.265 0.563 -3.448 1.00 95.75 93 LEU A N 1
ATOM 716 C CA . LEU A 1 93 ? 3.151 -0.348 -4.158 1.00 95.75 93 LEU A CA 1
ATOM 717 C C . LEU A 1 93 ? 2.379 -1.058 -5.278 1.00 95.75 93 LEU A C 1
ATOM 719 O O . LEU A 1 93 ? 1.375 -1.726 -5.001 1.00 95.75 93 LEU A O 1
ATOM 723 N N . PRO A 1 94 ? 2.819 -0.946 -6.542 1.00 97.38 94 PRO A N 1
ATOM 724 C CA . PRO A 1 94 ? 2.213 -1.689 -7.633 1.00 97.38 94 PRO A CA 1
ATOM 725 C C . PRO A 1 94 ? 2.660 -3.150 -7.606 1.00 97.38 94 PRO A C 1
ATOM 727 O O . PRO A 1 94 ? 3.813 -3.456 -7.311 1.00 97.38 94 PRO A O 1
ATOM 730 N N . TYR A 1 95 ? 1.763 -4.061 -7.966 1.00 94.62 95 TYR A N 1
ATOM 731 C CA . TYR A 1 95 ? 2.102 -5.466 -8.126 1.00 94.62 95 TYR A CA 1
ATOM 732 C C . TYR A 1 95 ? 1.386 -6.121 -9.309 1.00 94.62 95 TYR A C 1
ATOM 734 O O . TYR A 1 95 ? 0.181 -5.974 -9.508 1.00 94.62 95 TYR A O 1
ATOM 742 N N . SER A 1 96 ? 2.149 -6.921 -10.037 1.00 95.56 96 SER A N 1
ATOM 743 C CA . SER A 1 96 ? 1.713 -8.003 -10.914 1.00 95.56 96 SER A CA 1
ATOM 744 C C . SER A 1 96 ? 2.930 -8.877 -11.207 1.00 95.56 96 SER A C 1
ATOM 746 O O . SER A 1 96 ? 4.069 -8.442 -11.029 1.00 95.56 96 SER A O 1
ATOM 748 N N . GLU A 1 97 ? 2.702 -10.099 -11.683 1.00 91.69 97 GLU A N 1
ATOM 749 C CA . GLU A 1 97 ? 3.797 -10.994 -12.083 1.00 91.69 97 GLU A CA 1
ATOM 750 C C . GLU A 1 97 ? 4.633 -10.409 -13.243 1.00 91.69 97 GLU A C 1
ATOM 752 O O . GLU A 1 97 ? 5.795 -10.765 -13.400 1.00 91.69 97 GLU A O 1
ATOM 757 N N . SER A 1 98 ? 4.082 -9.479 -14.038 1.00 94.38 98 SER A N 1
ATOM 758 C CA . SER A 1 98 ? 4.801 -8.823 -15.140 1.00 94.38 98 SER A CA 1
ATOM 759 C C . SER A 1 98 ? 5.767 -7.726 -14.686 1.00 94.38 98 SER A C 1
ATOM 761 O O . SER A 1 98 ? 6.810 -7.553 -15.309 1.00 94.38 98 SER A O 1
ATOM 763 N N . ILE A 1 99 ? 5.434 -6.969 -13.634 1.00 95.00 99 ILE A N 1
ATOM 764 C CA . ILE A 1 99 ? 6.272 -5.855 -13.139 1.00 95.00 99 ILE A CA 1
ATOM 765 C C . ILE A 1 99 ? 7.144 -6.236 -11.945 1.00 95.00 99 ILE A C 1
ATOM 767 O O . ILE A 1 99 ? 8.095 -5.525 -11.632 1.00 95.00 99 ILE A O 1
ATOM 771 N N . ALA A 1 100 ? 6.799 -7.326 -11.260 1.00 89.56 100 ALA A N 1
ATOM 772 C CA . ALA A 1 100 ? 7.552 -7.852 -10.133 1.00 89.56 100 ALA A CA 1
ATOM 773 C C . ALA A 1 100 ? 7.869 -9.349 -10.311 1.00 89.56 100 ALA A C 1
ATOM 775 O O . ALA A 1 100 ? 7.530 -10.140 -9.418 1.00 89.56 100 ALA A O 1
ATOM 776 N N . PRO A 1 101 ? 8.485 -9.756 -11.442 1.00 86.69 101 PRO A N 1
ATOM 777 C CA . PRO A 1 101 ? 8.866 -11.146 -11.651 1.00 86.69 101 PRO A CA 1
ATOM 778 C C . PRO A 1 101 ? 9.791 -11.604 -10.520 1.00 86.69 101 PRO A C 1
ATOM 780 O O . PRO A 1 101 ? 10.568 -10.818 -9.969 1.00 86.69 101 PRO A O 1
ATOM 783 N N . ASP A 1 102 ? 9.642 -12.863 -10.115 1.00 80.44 102 ASP A N 1
ATOM 784 C CA . ASP A 1 102 ? 10.391 -13.471 -9.007 1.00 80.44 102 ASP A CA 1
ATOM 785 C C . ASP A 1 102 ? 10.271 -12.709 -7.672 1.00 80.44 102 ASP A C 1
ATOM 787 O O . ASP A 1 102 ? 11.111 -12.821 -6.780 1.00 80.44 102 ASP A O 1
ATOM 791 N N . GLY A 1 103 ? 9.201 -11.922 -7.510 1.00 76.56 103 GLY A N 1
ATOM 792 C CA . GLY A 1 103 ? 8.965 -11.142 -6.302 1.00 76.56 103 GLY A CA 1
ATOM 793 C C . GLY A 1 103 ? 9.924 -9.962 -6.148 1.00 76.56 103 GLY A C 1
ATOM 794 O O . GLY A 1 103 ? 10.193 -9.555 -5.020 1.00 76.56 103 GLY A O 1
ATOM 795 N N . ARG A 1 104 ? 10.433 -9.385 -7.240 1.00 83.19 104 ARG A N 1
ATOM 796 C CA . ARG A 1 104 ? 11.286 -8.189 -7.203 1.00 83.19 104 ARG A CA 1
ATOM 797 C C . ARG A 1 104 ? 10.727 -7.095 -8.107 1.00 83.19 104 ARG A C 1
ATOM 799 O O . ARG A 1 104 ? 10.686 -7.256 -9.318 1.00 83.19 104 ARG A O 1
ATOM 806 N N . LEU A 1 105 ? 10.343 -5.966 -7.516 1.00 87.50 105 LEU A N 1
ATOM 807 C CA . LEU A 1 105 ? 9.881 -4.776 -8.231 1.00 87.50 105 LEU A CA 1
ATOM 808 C C . LEU A 1 105 ? 11.007 -3.747 -8.303 1.00 87.50 105 LEU A C 1
ATOM 810 O O . LEU A 1 105 ? 11.472 -3.273 -7.269 1.00 87.50 105 LEU A O 1
ATOM 814 N N . GLU A 1 106 ? 11.384 -3.342 -9.507 1.00 93.00 106 GLU A N 1
ATOM 815 C CA . GLU A 1 106 ? 12.176 -2.133 -9.734 1.00 93.00 106 GLU A CA 1
ATOM 816 C C . GLU A 1 106 ? 11.224 -1.007 -10.134 1.00 93.00 106 GLU A C 1
ATOM 818 O O . GLU A 1 106 ? 10.701 -0.976 -11.245 1.00 93.00 106 GLU A O 1
ATOM 823 N N . LEU A 1 107 ? 10.916 -0.124 -9.184 1.00 91.00 107 LEU A N 1
ATOM 824 C CA . LEU A 1 107 ? 9.911 0.914 -9.389 1.00 91.00 107 LEU A CA 1
ATOM 825 C C . LEU A 1 107 ? 10.478 2.081 -10.203 1.00 91.00 107 LEU A C 1
ATOM 827 O O . LEU A 1 107 ? 9.818 2.590 -11.106 1.00 91.00 107 LEU A O 1
ATOM 831 N N . GLN A 1 108 ? 11.682 2.513 -9.834 1.00 89.69 108 GLN A N 1
ATOM 832 C CA . GLN A 1 108 ? 12.507 3.538 -10.476 1.00 89.69 108 GLN A CA 1
ATOM 833 C C . GLN A 1 108 ? 13.974 3.263 -10.116 1.00 89.69 108 GLN A C 1
ATOM 835 O O . GLN A 1 108 ? 14.242 2.456 -9.223 1.00 89.69 108 GLN A O 1
ATOM 840 N N . ASP A 1 109 ? 14.911 3.964 -10.759 1.00 87.19 109 ASP A N 1
ATOM 841 C CA . ASP A 1 109 ? 16.337 3.848 -10.438 1.00 87.19 109 ASP A CA 1
ATOM 842 C C . ASP A 1 109 ? 16.590 4.091 -8.937 1.00 87.19 109 ASP A C 1
ATOM 844 O O . ASP A 1 109 ? 16.117 5.070 -8.353 1.00 87.19 109 ASP A O 1
ATOM 848 N N . GLY A 1 110 ? 17.273 3.145 -8.293 1.00 84.19 110 GLY A N 1
ATOM 849 C CA . GLY A 1 110 ? 17.517 3.141 -6.847 1.00 84.19 110 GLY A CA 1
ATOM 850 C C . GLY A 1 110 ? 16.321 2.763 -5.955 1.00 84.19 110 GLY A C 1
ATOM 851 O O . GLY A 1 110 ? 16.494 2.667 -4.740 1.00 84.19 110 GLY A O 1
ATOM 852 N N . PHE A 1 111 ? 15.132 2.499 -6.510 1.00 84.50 111 PHE A N 1
ATOM 853 C CA . PHE A 1 111 ? 13.929 2.100 -5.766 1.00 84.50 111 PHE A CA 1
ATOM 854 C C . PHE A 1 111 ? 13.508 0.673 -6.107 1.00 84.50 111 PHE A C 1
ATOM 856 O O . PHE A 1 111 ? 12.637 0.432 -6.945 1.00 84.50 111 PHE A O 1
ATOM 863 N N . VAL A 1 112 ? 14.113 -0.277 -5.398 1.00 85.31 112 VAL A N 1
ATOM 864 C CA . VAL A 1 112 ? 13.844 -1.706 -5.547 1.00 85.31 112 VAL A CA 1
ATOM 865 C C . VAL A 1 112 ? 13.120 -2.240 -4.316 1.00 85.31 112 VAL A C 1
ATOM 867 O O . VAL A 1 112 ? 13.576 -2.059 -3.188 1.00 85.31 112 VAL A O 1
ATOM 870 N N . PHE A 1 113 ? 12.035 -2.975 -4.542 1.00 80.50 113 PHE A N 1
ATOM 871 C CA . PHE A 1 113 ? 11.246 -3.622 -3.503 1.00 80.50 113 PHE A CA 1
ATOM 872 C C . PHE A 1 113 ? 11.268 -5.141 -3.646 1.00 80.50 113 PHE A C 1
ATOM 874 O O . PHE A 1 113 ? 11.124 -5.694 -4.736 1.00 80.50 113 PHE A O 1
ATOM 881 N N . ASN A 1 114 ? 11.391 -5.822 -2.509 1.00 78.50 114 ASN A N 1
ATOM 882 C CA . ASN A 1 114 ? 11.080 -7.240 -2.407 1.00 78.50 114 ASN A CA 1
ATOM 883 C C . ASN A 1 114 ? 9.561 -7.396 -2.219 1.00 78.50 114 ASN A C 1
ATOM 885 O O . ASN A 1 114 ? 9.006 -6.998 -1.193 1.00 78.50 114 ASN A O 1
ATOM 889 N N . MET A 1 115 ? 8.930 -8.007 -3.211 1.00 78.50 115 MET A N 1
ATOM 890 C CA . MET A 1 115 ? 7.503 -8.288 -3.336 1.00 78.50 115 MET A CA 1
ATOM 891 C C . MET A 1 115 ? 7.185 -9.776 -3.109 1.00 78.50 115 MET A C 1
ATOM 893 O O . MET A 1 115 ? 6.115 -10.252 -3.497 1.00 78.50 115 MET A O 1
ATOM 897 N N . ALA A 1 116 ? 8.091 -10.541 -2.492 1.00 74.12 116 ALA A N 1
ATOM 898 C CA . ALA A 1 116 ? 7.830 -11.929 -2.133 1.00 74.12 116 ALA A CA 1
ATOM 899 C C . ALA A 1 116 ? 6.554 -12.023 -1.279 1.00 74.12 116 ALA A C 1
ATOM 901 O O . ALA A 1 116 ? 6.349 -11.273 -0.324 1.00 74.12 116 ALA A O 1
ATOM 902 N N . GLY A 1 117 ? 5.655 -12.926 -1.671 1.00 72.62 117 GLY A N 1
ATOM 903 C CA . GLY A 1 117 ? 4.358 -13.107 -1.020 1.00 72.62 117 GLY A CA 1
ATOM 904 C C . GLY A 1 117 ? 3.252 -12.137 -1.458 1.00 72.62 117 GLY A C 1
ATOM 905 O O . GLY A 1 117 ? 2.092 -12.404 -1.150 1.00 72.62 117 GLY A O 1
ATOM 906 N N . PHE A 1 118 ? 3.538 -11.080 -2.233 1.00 80.50 118 PHE A N 1
ATOM 907 C CA . PHE A 1 118 ? 2.510 -10.110 -2.651 1.00 80.50 118 PHE A CA 1
ATOM 908 C C . PHE A 1 118 ? 1.446 -10.723 -3.574 1.00 80.50 118 PHE A C 1
ATOM 910 O O . PHE A 1 118 ? 0.282 -10.329 -3.499 1.00 80.50 118 PHE A O 1
ATOM 917 N N . ARG A 1 119 ? 1.778 -11.783 -4.330 1.00 82.62 119 ARG A N 1
ATOM 918 C CA . ARG A 1 119 ? 0.795 -12.584 -5.093 1.00 82.62 119 ARG A CA 1
ATOM 919 C C . ARG A 1 119 ? -0.368 -13.113 -4.253 1.00 82.62 119 ARG A C 1
ATOM 921 O O . ARG A 1 119 ? -1.433 -13.390 -4.789 1.00 82.62 119 ARG A O 1
ATOM 928 N N . HIS A 1 120 ? -0.165 -13.271 -2.946 1.00 81.06 120 HIS A N 1
ATOM 929 C CA . HIS A 1 120 ? -1.154 -13.825 -2.025 1.00 81.06 120 HIS A CA 1
ATOM 930 C C . HIS A 1 120 ? -2.001 -12.755 -1.328 1.00 81.06 120 HIS A C 1
ATOM 932 O O . HIS A 1 120 ? -3.029 -13.095 -0.752 1.00 81.06 120 HIS A O 1
ATOM 938 N N . VAL A 1 121 ? -1.620 -11.475 -1.386 1.00 84.19 121 VAL A N 1
ATOM 939 C CA . VAL A 1 121 ? -2.278 -10.411 -0.610 1.00 84.19 121 VAL A CA 1
ATOM 940 C C . VAL A 1 121 ? -3.730 -10.231 -1.033 1.00 84.19 121 VAL A C 1
ATOM 942 O O . VAL A 1 121 ? -4.621 -10.399 -0.210 1.00 84.19 121 VAL A O 1
ATOM 945 N N . VAL A 1 122 ? -3.981 -9.924 -2.309 1.00 89.19 122 VAL A N 1
ATOM 946 C CA . VAL A 1 122 ? -5.344 -9.672 -2.801 1.00 89.19 122 VAL A CA 1
ATOM 947 C C . VAL A 1 122 ? -6.204 -10.945 -2.818 1.00 89.19 122 VAL A C 1
ATOM 949 O O . VAL A 1 122 ? -7.321 -10.886 -2.306 1.00 89.19 122 VAL A O 1
ATOM 952 N N . PRO A 1 123 ? -5.731 -12.106 -3.324 1.00 86.38 123 PRO A N 1
ATOM 953 C CA . PRO A 1 123 ? -6.552 -13.322 -3.369 1.00 86.38 123 PRO A CA 1
ATOM 954 C C . PRO A 1 123 ? -6.984 -13.859 -2.001 1.00 86.38 123 PRO A C 1
ATOM 956 O O . PRO A 1 123 ? -7.971 -14.587 -1.914 1.00 86.38 123 PRO A O 1
ATOM 959 N N . HIS A 1 124 ? -6.249 -13.526 -0.940 1.00 83.31 124 HIS A N 1
ATOM 960 C CA . HIS A 1 124 ? -6.498 -14.023 0.412 1.00 83.31 124 HIS A CA 1
ATOM 961 C C . HIS A 1 124 ? -6.748 -12.892 1.416 1.00 83.31 124 HIS A C 1
ATOM 963 O O . HIS A 1 124 ? -6.597 -13.100 2.620 1.00 83.31 124 HIS A O 1
ATOM 969 N N . ALA A 1 125 ? -7.104 -11.697 0.939 1.00 88.06 125 ALA A N 1
ATOM 970 C CA . ALA A 1 125 ? -7.339 -10.555 1.806 1.00 88.06 125 ALA A CA 1
ATOM 971 C C . ALA A 1 125 ? -8.488 -10.826 2.789 1.00 88.06 125 ALA A C 1
ATOM 973 O O . ALA A 1 125 ? -9.543 -11.348 2.422 1.00 88.06 125 ALA A O 1
ATOM 974 N N . VAL A 1 126 ? -8.291 -10.429 4.043 1.00 86.81 126 VAL A N 1
ATOM 975 C CA . VAL A 1 126 ? -9.282 -10.522 5.113 1.00 86.81 126 VAL A CA 1
ATOM 976 C C . VAL A 1 126 ? -10.090 -9.220 5.141 1.00 86.81 126 VAL A C 1
ATOM 978 O O . VAL A 1 126 ? -9.532 -8.169 5.478 1.00 86.81 126 VAL A O 1
ATOM 981 N N . PRO A 1 127 ? -11.391 -9.238 4.800 1.00 93.44 127 PRO A N 1
ATOM 982 C CA . PRO A 1 127 ? -12.226 -8.047 4.895 1.00 93.44 127 PRO A CA 1
ATOM 983 C C . PRO A 1 127 ? -12.398 -7.659 6.365 1.00 93.44 127 PRO A C 1
ATOM 985 O O . PRO A 1 127 ? -12.883 -8.451 7.170 1.00 93.44 127 PRO A O 1
ATOM 988 N N . THR A 1 128 ? -12.011 -6.436 6.715 1.00 91.25 128 THR A N 1
ATOM 989 C CA . THR A 1 128 ? -12.074 -5.939 8.094 1.00 91.25 128 THR A CA 1
ATOM 990 C C . THR A 1 128 ? -12.799 -4.606 8.134 1.00 91.25 128 THR A C 1
ATOM 992 O O . THR A 1 128 ? -12.394 -3.650 7.473 1.00 91.25 128 THR A O 1
ATOM 995 N N . THR A 1 129 ? -13.883 -4.541 8.908 1.00 92.62 129 THR A N 1
ATOM 996 C CA . THR A 1 129 ? -14.667 -3.315 9.076 1.00 92.62 129 THR A CA 1
ATOM 997 C C . THR A 1 129 ? -14.118 -2.496 10.236 1.00 92.62 129 THR A C 1
ATOM 999 O O . THR A 1 129 ? -14.114 -2.950 11.383 1.00 92.62 129 THR A O 1
ATOM 1002 N N . ILE A 1 130 ? -13.681 -1.279 9.935 1.00 88.50 130 ILE A N 1
ATOM 1003 C CA . ILE A 1 130 ? -13.180 -0.311 10.910 1.00 88.50 130 ILE A CA 1
ATOM 1004 C C . ILE A 1 130 ? -14.296 0.644 11.360 1.00 88.50 130 ILE A C 1
ATOM 1006 O O . ILE A 1 130 ? -15.416 0.619 10.842 1.00 88.50 130 ILE A O 1
ATOM 1010 N N . GLU A 1 131 ? -14.004 1.486 12.351 1.00 78.81 131 GLU A N 1
ATOM 1011 C CA . GLU A 1 131 ? -14.924 2.533 12.808 1.00 78.81 131 GLU A CA 1
ATOM 1012 C C . GLU A 1 131 ? -15.438 3.406 11.643 1.00 78.81 131 GLU A C 1
ATOM 1014 O O . GLU A 1 131 ? -14.702 3.732 10.715 1.00 78.81 131 GLU A O 1
ATOM 1019 N N . GLY A 1 132 ? -16.733 3.738 11.663 1.00 77.19 132 GLY A N 1
ATOM 1020 C CA . GLY A 1 132 ? -17.406 4.428 10.553 1.00 77.19 132 GLY A CA 1
ATOM 1021 C C . GLY A 1 132 ? -17.949 3.507 9.452 1.00 77.19 132 GLY A C 1
ATOM 1022 O O . GLY A 1 132 ? -18.553 3.996 8.503 1.00 77.19 132 GLY A O 1
ATOM 1023 N N . GLY A 1 133 ? -17.787 2.183 9.577 1.00 86.25 133 GLY A N 1
ATOM 1024 C CA . GLY A 1 133 ? -18.392 1.199 8.667 1.00 86.25 133 GLY A CA 1
ATOM 1025 C C . GLY A 1 133 ? -17.604 0.943 7.379 1.00 86.25 133 GLY A C 1
ATOM 1026 O O . GLY A 1 133 ? -18.067 0.183 6.532 1.00 86.25 133 GLY A O 1
ATOM 1027 N N . LEU A 1 134 ? -16.415 1.536 7.233 1.00 90.50 134 LEU A N 1
ATOM 1028 C CA . LEU A 1 134 ? -15.513 1.271 6.113 1.00 90.50 134 LEU A CA 1
ATOM 1029 C C . LEU A 1 134 ? -14.941 -0.149 6.218 1.00 90.50 134 LEU A C 1
ATOM 1031 O O . LEU A 1 134 ? -14.418 -0.531 7.264 1.00 90.50 134 LEU A O 1
ATOM 1035 N N . THR A 1 135 ? -14.992 -0.918 5.129 1.00 93.31 135 THR A N 1
ATOM 1036 C CA . THR A 1 135 ? -14.396 -2.260 5.058 1.00 93.31 135 THR A CA 1
ATOM 1037 C C . THR A 1 135 ? -13.146 -2.248 4.188 1.00 93.31 135 THR A C 1
ATOM 1039 O O . THR A 1 135 ? -13.220 -1.998 2.984 1.00 93.31 135 THR A O 1
ATOM 1042 N N . LEU A 1 136 ? -12.005 -2.582 4.791 1.00 94.06 136 LEU A N 1
ATOM 1043 C CA . LEU A 1 136 ? -10.709 -2.650 4.120 1.00 94.06 136 LEU A CA 1
ATOM 1044 C C . LEU A 1 136 ? -10.287 -4.110 3.875 1.00 94.06 136 LEU A C 1
ATOM 1046 O O . LEU A 1 136 ? -10.466 -4.951 4.760 1.00 94.06 136 LEU A O 1
ATOM 1050 N N . PRO A 1 137 ? -9.716 -4.433 2.700 1.00 95.00 137 PRO A N 1
ATOM 1051 C CA . PRO A 1 137 ? -9.103 -5.732 2.443 1.00 95.00 137 PRO A CA 1
ATOM 1052 C C . PRO A 1 137 ? -7.704 -5.770 3.068 1.00 95.00 137 PRO A C 1
ATOM 1054 O O . PRO A 1 137 ? -6.769 -5.192 2.522 1.00 95.00 137 PRO A O 1
ATOM 1057 N N . LEU A 1 138 ? -7.537 -6.425 4.215 1.00 88.81 138 LEU A N 1
ATOM 1058 C CA . LEU A 1 138 ? -6.232 -6.532 4.875 1.00 88.81 138 LEU A CA 1
ATOM 1059 C C . LEU A 1 138 ? -5.468 -7.749 4.360 1.00 88.81 138 LEU A C 1
ATOM 1061 O O . LEU A 1 138 ? -6.060 -8.808 4.168 1.00 88.81 138 LEU A O 1
ATOM 1065 N N . ALA A 1 139 ? -4.154 -7.641 4.169 1.00 80.19 139 ALA A N 1
ATOM 1066 C CA . ALA A 1 139 ? -3.333 -8.803 3.853 1.00 80.19 139 ALA A CA 1
ATOM 1067 C C . ALA A 1 139 ? -3.514 -9.890 4.929 1.00 80.19 139 ALA A C 1
ATOM 1069 O O . ALA A 1 139 ? -3.529 -9.578 6.123 1.00 80.19 139 ALA A O 1
ATOM 1070 N N . PRO A 1 140 ? -3.631 -11.172 4.550 1.00 73.38 140 PRO A N 1
ATOM 1071 C CA . PRO A 1 140 ? -3.773 -12.229 5.538 1.00 73.38 140 PRO A CA 1
ATOM 1072 C C . PRO A 1 140 ? -2.511 -12.311 6.396 1.00 73.38 140 PRO A C 1
ATOM 1074 O O . PRO A 1 140 ? -1.381 -12.218 5.901 1.00 73.38 140 PRO A O 1
ATOM 1077 N N . PHE A 1 141 ? -2.707 -12.568 7.687 1.00 66.69 141 PHE A N 1
ATOM 1078 C CA . PHE A 1 141 ? -1.615 -12.654 8.654 1.00 66.69 141 PHE A CA 1
ATOM 1079 C C . PHE A 1 141 ? -0.536 -13.679 8.247 1.00 66.69 141 PHE A C 1
ATOM 1081 O O . PHE A 1 141 ? 0.657 -13.454 8.429 1.00 66.69 141 PHE A O 1
ATOM 1088 N N . SER A 1 142 ? -0.924 -14.776 7.593 1.00 60.78 142 SER A N 1
ATOM 1089 C CA . SER A 1 142 ? 0.009 -15.781 7.067 1.00 60.78 142 SER A CA 1
ATOM 1090 C C . SER A 1 142 ? 0.923 -15.261 5.947 1.00 60.78 142 SER A C 1
ATOM 1092 O O . SER A 1 142 ? 2.097 -15.623 5.910 1.00 60.78 142 SER A O 1
ATOM 1094 N N . SER A 1 143 ? 0.440 -14.385 5.056 1.00 58.25 143 SER A N 1
ATOM 1095 C CA . SER A 1 143 ? 1.291 -13.763 4.019 1.00 58.25 143 SER A CA 1
ATOM 1096 C C . SER A 1 143 ? 2.273 -12.772 4.632 1.00 58.25 143 SER A C 1
ATOM 1098 O O . SER A 1 143 ? 3.412 -12.641 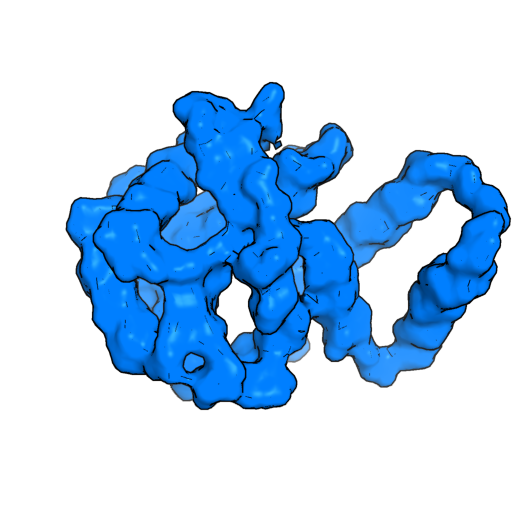4.193 1.00 58.25 143 SER A O 1
ATOM 1100 N N . ILE A 1 144 ? 1.836 -12.127 5.709 1.00 59.28 144 ILE A N 1
ATOM 1101 C CA . ILE A 1 144 ? 2.626 -11.247 6.556 1.00 59.28 144 ILE A CA 1
ATOM 1102 C C . ILE A 1 144 ? 3.808 -12.005 7.187 1.00 59.28 144 ILE A C 1
ATOM 1104 O O . ILE A 1 144 ? 4.955 -11.563 7.069 1.00 59.28 144 ILE A O 1
ATOM 1108 N N . VAL A 1 145 ? 3.534 -13.156 7.802 1.00 57.28 145 VAL A N 1
ATOM 1109 C CA . VAL A 1 145 ? 4.526 -14.089 8.365 1.00 57.28 145 VAL A CA 1
ATOM 1110 C C . VAL A 1 145 ? 5.488 -14.585 7.285 1.00 57.28 145 VAL A C 1
ATOM 1112 O O . VAL A 1 145 ? 6.701 -14.501 7.452 1.00 57.28 145 VAL A O 1
ATOM 1115 N N . LYS A 1 146 ? 4.964 -15.050 6.145 1.00 53.84 146 LYS A N 1
ATOM 1116 C CA . LYS A 1 146 ? 5.778 -15.592 5.051 1.00 53.84 146 LYS A CA 1
ATOM 1117 C C . LYS A 1 146 ? 6.743 -14.562 4.458 1.00 53.84 146 LYS A C 1
ATOM 1119 O O . LYS A 1 146 ? 7.914 -14.872 4.293 1.00 53.84 146 LYS A O 1
ATOM 1124 N N . ALA A 1 147 ? 6.288 -13.333 4.209 1.00 52.97 147 ALA A N 1
ATOM 1125 C CA . ALA A 1 147 ? 7.145 -12.260 3.698 1.00 52.97 147 ALA A CA 1
ATOM 1126 C C . ALA A 1 147 ? 8.305 -11.901 4.650 1.00 52.97 147 ALA A C 1
ATOM 1128 O O . ALA A 1 147 ? 9.311 -11.346 4.213 1.00 52.97 147 ALA A O 1
ATOM 1129 N N . VAL A 1 148 ? 8.168 -12.198 5.949 1.00 51.38 148 VAL A N 1
ATOM 1130 C CA . VAL A 1 148 ? 9.261 -12.078 6.924 1.00 51.38 148 VAL A CA 1
ATOM 1131 C C . VAL A 1 148 ? 10.237 -13.237 6.766 1.00 51.38 148 VAL A C 1
ATOM 1133 O O . VAL A 1 148 ? 11.427 -12.984 6.641 1.00 51.38 148 VAL A O 1
ATOM 1136 N N . LEU A 1 149 ? 9.740 -14.476 6.723 1.00 48.53 149 LEU A N 1
ATOM 1137 C CA . LEU A 1 149 ? 10.562 -15.688 6.625 1.00 48.53 149 LEU A CA 1
ATOM 1138 C C . LEU A 1 149 ? 11.359 -15.777 5.312 1.00 48.53 149 LEU A C 1
ATOM 1140 O O . LEU A 1 149 ? 12.542 -16.087 5.352 1.00 48.53 149 LEU A O 1
ATOM 1144 N N . ASP A 1 150 ? 10.756 -15.423 4.171 1.00 46.97 150 ASP A N 1
ATOM 1145 C CA . ASP A 1 150 ? 11.392 -15.476 2.838 1.00 46.97 150 ASP A CA 1
ATOM 1146 C C . ASP A 1 150 ? 12.551 -14.460 2.663 1.00 46.97 150 ASP A C 1
ATOM 1148 O O . ASP A 1 150 ? 13.174 -14.400 1.606 1.00 46.97 150 ASP A O 1
ATOM 1152 N N . ARG A 1 151 ? 12.829 -13.619 3.672 1.00 46.06 151 ARG A N 1
ATOM 1153 C CA . ARG A 1 151 ? 13.913 -12.618 3.681 1.00 46.06 151 ARG A CA 1
ATOM 1154 C C . ARG A 1 151 ? 15.092 -12.996 4.597 1.00 46.06 151 ARG A C 1
ATOM 1156 O O . ARG A 1 151 ? 15.955 -12.148 4.830 1.00 46.06 151 ARG A O 1
ATOM 1163 N N . PHE A 1 152 ? 15.124 -14.216 5.137 1.00 43.00 152 PHE A N 1
ATOM 1164 C CA . PHE A 1 152 ? 16.244 -14.738 5.929 1.00 43.00 152 PHE A CA 1
ATOM 1165 C C . PHE A 1 152 ? 17.105 -15.693 5.092 1.00 43.00 152 PHE A C 1
ATOM 1167 O O . PHE A 1 152 ? 16.574 -16.628 4.507 1.00 43.00 152 PHE A O 1
ATOM 1174 N N . ASP A 1 153 ? 18.421 -15.465 5.085 1.00 43.19 153 ASP A N 1
ATOM 1175 C CA . ASP A 1 153 ? 19.451 -16.339 4.483 1.00 43.19 153 ASP A CA 1
ATOM 1176 C C . ASP A 1 153 ? 20.329 -16.996 5.581 1.00 43.19 153 ASP A C 1
ATOM 1178 O O . ASP A 1 153 ? 21.463 -17.403 5.348 1.00 43.19 153 ASP A O 1
ATOM 1182 N N . ASP A 1 154 ? 19.821 -17.045 6.819 1.00 36.56 154 ASP A N 1
ATOM 1183 C CA . ASP A 1 154 ? 20.571 -17.370 8.041 1.00 36.56 154 ASP A CA 1
ATOM 1184 C C . ASP A 1 154 ? 20.097 -18.719 8.639 1.00 36.56 154 ASP A C 1
ATOM 1186 O O . ASP A 1 154 ? 18.882 -18.953 8.652 1.00 36.56 154 ASP A O 1
ATOM 1190 N N . PRO A 1 155 ? 20.990 -19.607 9.137 1.00 38.53 155 PRO A N 1
ATOM 1191 C CA . PRO A 1 155 ? 20.661 -20.887 9.794 1.00 38.53 155 PRO A CA 1
ATOM 1192 C C . PRO A 1 155 ? 19.600 -20.832 10.912 1.00 38.53 155 PRO A C 1
ATOM 1194 O O . PRO A 1 155 ? 19.009 -21.858 11.246 1.00 38.53 155 PRO A O 1
ATOM 1197 N N . ASP A 1 156 ? 19.272 -19.657 11.449 1.00 40.16 156 ASP A N 1
ATOM 1198 C CA . ASP A 1 156 ? 18.151 -19.480 12.386 1.00 40.16 156 ASP A CA 1
ATOM 1199 C C . ASP A 1 156 ? 16.759 -19.618 11.731 1.00 40.16 156 ASP A C 1
ATOM 1201 O O . ASP A 1 156 ? 15.765 -19.911 12.408 1.00 40.16 156 ASP A O 1
ATOM 1205 N N . ALA A 1 157 ? 16.666 -19.478 10.404 1.00 44.06 157 ALA A N 1
ATOM 1206 C CA . ALA A 1 157 ? 15.445 -19.739 9.642 1.00 44.06 157 ALA A CA 1
ATOM 1207 C C . ALA A 1 157 ? 15.032 -21.218 9.708 1.00 44.06 157 ALA A C 1
ATOM 1209 O O . ALA A 1 157 ? 13.838 -21.528 9.682 1.00 44.06 157 ALA A O 1
ATOM 1210 N N . GLU A 1 158 ? 16.003 -22.124 9.860 1.00 39.16 158 GLU A N 1
ATOM 1211 C CA . GLU A 1 158 ? 15.763 -23.554 10.040 1.00 39.16 158 GLU A CA 1
ATOM 1212 C C . GLU A 1 158 ? 15.118 -23.834 11.400 1.00 39.16 158 GLU A C 1
ATOM 1214 O O . GLU A 1 158 ? 14.181 -24.621 11.469 1.00 39.16 158 GLU A O 1
ATOM 1219 N N . TRP A 1 159 ? 15.506 -23.132 12.468 1.00 40.59 159 TRP A N 1
ATOM 1220 C CA . TRP A 1 159 ? 14.918 -23.300 13.803 1.00 40.59 159 TRP A CA 1
ATOM 1221 C C . TRP A 1 159 ? 13.522 -22.687 13.926 1.00 40.59 159 TRP A C 1
ATOM 1223 O O . TRP A 1 159 ? 12.642 -23.275 14.557 1.00 40.59 159 TRP A O 1
ATOM 1233 N N . VAL A 1 160 ? 13.267 -21.555 13.265 1.00 48.19 160 VAL A N 1
ATOM 1234 C CA . VAL A 1 160 ? 11.918 -20.968 13.169 1.00 48.19 160 VAL A CA 1
ATOM 1235 C C . VAL A 1 160 ? 11.012 -21.827 12.278 1.00 48.19 160 VAL A C 1
ATOM 1237 O O . VAL A 1 160 ? 9.852 -22.070 12.621 1.00 48.19 160 VAL A O 1
ATOM 1240 N N . GLY A 1 161 ? 11.554 -22.351 11.175 1.00 42.78 161 GLY A N 1
ATOM 1241 C CA . GLY A 1 161 ? 10.902 -23.338 10.319 1.00 42.78 161 GLY A CA 1
ATOM 1242 C C . GLY A 1 161 ? 10.612 -24.648 11.053 1.00 42.78 161 GLY A C 1
ATOM 1243 O O . GLY A 1 161 ? 9.511 -25.170 10.934 1.00 42.78 161 GLY A O 1
ATOM 1244 N N . THR A 1 162 ? 11.534 -25.123 11.892 1.00 41.50 162 THR A N 1
ATOM 1245 C CA . THR A 1 162 ? 11.400 -26.331 12.725 1.00 41.50 162 THR A CA 1
ATOM 1246 C C . THR A 1 162 ? 10.381 -26.119 13.841 1.00 41.50 162 THR A C 1
ATOM 1248 O O . THR A 1 162 ? 9.501 -26.949 14.019 1.00 41.50 162 THR A O 1
ATOM 1251 N N . ALA A 1 163 ? 10.354 -24.960 14.502 1.00 44.91 163 ALA A N 1
ATOM 1252 C CA . ALA A 1 163 ? 9.314 -24.617 15.479 1.00 44.91 163 ALA A CA 1
ATOM 1253 C C . ALA A 1 163 ? 7.907 -24.470 14.854 1.00 44.91 163 ALA A C 1
ATOM 1255 O O . ALA A 1 163 ? 6.888 -24.594 15.552 1.00 44.91 163 ALA A O 1
ATOM 1256 N N . ALA A 1 164 ? 7.837 -24.194 13.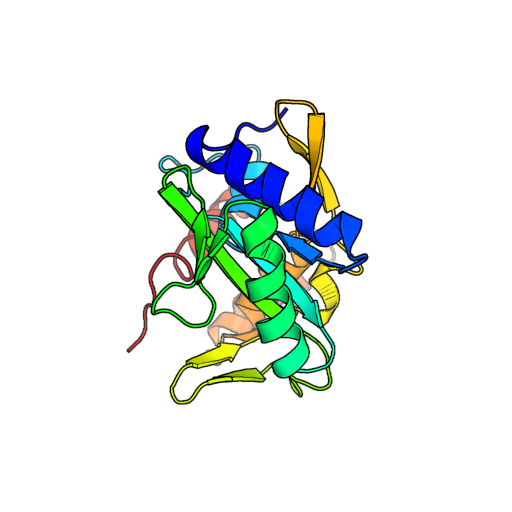548 1.00 43.34 164 ALA A N 1
ATOM 1257 C CA . ALA A 1 164 ? 6.606 -24.194 12.764 1.00 43.34 164 ALA A CA 1
ATOM 1258 C C . ALA A 1 164 ? 6.243 -25.597 12.229 1.00 43.34 164 ALA A C 1
ATOM 1260 O O . ALA A 1 164 ? 5.060 -25.940 12.204 1.00 43.34 164 ALA A O 1
ATOM 1261 N N . ALA A 1 165 ? 7.236 -26.414 11.861 1.00 38.38 165 ALA A N 1
ATOM 1262 C CA . ALA A 1 165 ? 7.087 -27.737 11.249 1.00 38.38 165 ALA A CA 1
ATOM 1263 C C . ALA A 1 165 ? 6.940 -28.891 12.261 1.00 38.38 165 ALA A C 1
ATOM 1265 O O . ALA A 1 165 ? 6.164 -29.810 12.011 1.00 38.38 165 ALA A O 1
ATOM 1266 N N . GLU A 1 166 ? 7.565 -28.824 13.444 1.00 36.50 166 GLU A N 1
ATOM 1267 C CA . GLU A 1 166 ? 7.388 -29.786 14.554 1.00 36.50 166 GLU A CA 1
ATOM 1268 C C . GLU A 1 166 ? 5.957 -29.796 15.111 1.00 36.50 166 GLU A C 1
ATOM 1270 O O . GLU A 1 166 ? 5.569 -30.661 15.898 1.00 36.50 166 GLU A O 1
ATOM 1275 N N . ARG A 1 167 ? 5.112 -28.860 14.673 1.00 40.78 167 ARG A N 1
ATOM 1276 C CA . ARG A 1 167 ? 3.690 -28.865 14.977 1.00 40.78 167 ARG A CA 1
ATOM 1277 C C . ARG A 1 167 ? 2.860 -29.625 13.950 1.00 40.78 167 ARG A C 1
ATOM 1279 O O . ARG A 1 167 ? 1.873 -29.099 13.437 1.00 40.78 167 ARG A O 1
ATOM 1286 N N . GLY A 1 168 ? 2.973 -30.945 14.032 1.00 49.28 168 GLY A N 1
ATOM 1287 C CA . GLY A 1 168 ? 1.769 -31.792 14.118 1.00 49.28 168 GLY A CA 1
ATOM 1288 C C . GLY A 1 168 ? 0.889 -31.488 15.360 1.00 49.28 168 GLY A C 1
ATOM 1289 O O . GLY A 1 168 ? 0.245 -32.388 15.875 1.00 49.28 168 GLY A O 1
ATOM 1290 N N . ARG A 1 169 ? 0.914 -30.229 15.847 1.00 47.00 169 ARG A N 1
ATOM 1291 C CA . ARG A 1 169 ? 0.537 -29.639 17.145 1.00 47.00 169 ARG A CA 1
ATOM 1292 C C . ARG A 1 169 ? 0.744 -30.529 18.370 1.00 47.00 169 ARG A C 1
ATOM 1294 O O . ARG A 1 169 ? -0.099 -31.363 18.662 1.00 47.00 169 ARG A O 1
ATOM 1301 N N . ILE A 1 170 ? 1.726 -30.183 19.208 1.00 35.19 170 ILE A N 1
ATOM 1302 C CA . ILE A 1 170 ? 1.662 -30.439 20.657 1.00 35.19 170 ILE A CA 1
ATOM 1303 C C . ILE A 1 170 ? 2.056 -29.136 21.400 1.00 35.19 170 ILE A C 1
ATOM 1305 O O . ILE A 1 170 ? 2.636 -28.216 20.815 1.00 35.19 170 ILE A O 1
ATOM 1309 N N . TYR A 1 171 ? 1.538 -28.985 22.613 1.00 37.81 171 TYR A N 1
ATOM 1310 C CA . TYR A 1 171 ? 1.026 -27.771 23.256 1.00 37.81 171 TYR A CA 1
ATOM 1311 C C . TYR A 1 171 ? 1.924 -26.525 23.350 1.00 37.81 171 TYR A C 1
ATOM 1313 O O . TYR A 1 171 ? 3.138 -26.574 23.486 1.00 37.81 171 TYR A O 1
ATOM 1321 N N . LEU A 1 172 ? 1.248 -25.380 23.275 1.00 41.00 172 LEU A N 1
ATOM 1322 C CA . LEU A 1 172 ? 1.677 -24.075 23.765 1.00 41.00 172 LEU A CA 1
ATOM 1323 C C . LEU A 1 172 ? 0.848 -23.762 24.996 1.00 41.00 172 LEU A C 1
ATOM 1325 O O . LEU A 1 172 ? -0.317 -24.148 25.035 1.00 41.00 172 LEU A O 1
ATOM 1329 N N . GLU A 1 173 ? 1.357 -22.879 25.835 1.00 44.06 173 GLU A N 1
ATOM 1330 C CA . GLU A 1 173 ? 0.476 -21.896 26.458 1.00 44.06 173 GLU A CA 1
ATOM 1331 C C . GLU A 1 173 ? 0.394 -20.654 25.541 1.00 44.06 173 GLU A C 1
ATOM 1333 O O . GLU A 1 173 ? 1.417 -20.151 25.067 1.00 44.06 173 GLU A O 1
ATOM 1338 N N . ASP A 1 174 ? -0.828 -20.234 25.186 1.00 38.53 174 ASP A N 1
ATOM 1339 C CA . ASP A 1 174 ? -1.141 -19.467 23.958 1.00 38.53 174 ASP A CA 1
ATOM 1340 C C . ASP A 1 174 ? -0.619 -18.017 23.917 1.00 38.53 174 ASP A C 1
ATOM 1342 O O . ASP A 1 174 ? -0.339 -17.471 22.845 1.00 38.53 174 ASP A O 1
ATOM 1346 N N . GLU A 1 175 ? -0.404 -17.401 25.073 1.00 40.97 175 GLU A N 1
ATOM 1347 C CA . GLU A 1 175 ? 0.115 -16.034 25.191 1.00 40.97 175 GLU A CA 1
ATOM 1348 C C . GLU A 1 175 ? 1.605 -15.949 24.786 1.00 40.97 175 GLU A C 1
ATOM 1350 O O . GLU A 1 175 ? 2.037 -15.002 24.124 1.00 40.97 175 GLU A O 1
ATOM 1355 N N . HIS A 1 176 ? 2.386 -17.001 25.062 1.00 40.06 176 HIS A N 1
ATOM 1356 C CA . HIS A 1 176 ? 3.840 -17.028 24.853 1.00 40.06 176 HIS A CA 1
ATOM 1357 C C . HIS A 1 176 ? 4.278 -17.162 23.381 1.00 40.06 176 HIS A C 1
ATOM 1359 O O . HIS A 1 176 ? 5.360 -16.696 23.029 1.00 40.06 176 HIS A O 1
ATOM 1365 N N . ARG A 1 177 ? 3.470 -17.744 22.479 1.00 40.78 177 ARG A N 1
ATOM 1366 C CA . ARG A 1 177 ? 3.804 -17.784 21.028 1.00 40.78 177 ARG A CA 1
ATOM 1367 C C . ARG A 1 177 ? 3.332 -16.546 20.275 1.00 40.78 177 ARG A C 1
ATOM 1369 O O . ARG A 1 177 ? 3.931 -16.196 19.264 1.00 40.78 177 ARG A O 1
ATOM 1376 N N . THR A 1 178 ? 2.295 -15.884 20.774 1.00 41.97 178 THR A N 1
ATOM 1377 C CA . THR A 1 178 ? 1.770 -14.629 20.220 1.00 41.97 178 THR A CA 1
ATOM 1378 C C . THR A 1 178 ? 2.754 -13.486 20.485 1.00 41.97 178 THR A C 1
ATOM 1380 O O . THR A 1 178 ? 3.087 -12.727 19.580 1.00 41.97 178 THR A O 1
ATOM 1383 N N . HIS A 1 179 ? 3.351 -13.464 21.679 1.00 44.94 179 HIS A N 1
ATOM 1384 C CA . HIS A 1 179 ? 4.344 -12.473 22.093 1.00 44.94 179 HIS A CA 1
ATOM 1385 C C . HIS A 1 179 ? 5.676 -12.567 21.320 1.00 44.94 179 HIS A C 1
ATOM 1387 O O . HIS A 1 179 ? 6.218 -11.554 20.885 1.00 44.94 179 HIS A O 1
ATOM 1393 N N . VAL A 1 180 ? 6.193 -13.779 21.078 1.00 43.06 180 VAL A N 1
ATOM 1394 C CA . VAL A 1 180 ? 7.474 -13.979 20.365 1.00 43.06 180 VAL A CA 1
ATOM 1395 C C . VAL A 1 180 ? 7.363 -13.643 18.864 1.00 43.06 180 VAL A C 1
ATOM 1397 O O . VAL A 1 180 ? 8.340 -13.209 18.258 1.00 43.06 180 VAL A O 1
ATOM 1400 N N . PHE A 1 181 ? 6.169 -13.756 18.267 1.00 42.69 181 PHE A N 1
ATOM 1401 C CA . PHE A 1 181 ? 5.913 -13.388 16.866 1.00 42.69 181 PHE A CA 1
ATOM 1402 C C . PHE A 1 181 ? 5.621 -11.881 16.677 1.00 42.69 181 PHE A C 1
ATOM 1404 O O . PHE A 1 181 ? 6.084 -11.273 15.709 1.00 42.69 181 PHE A O 1
ATOM 1411 N N . GLU A 1 182 ? 4.914 -11.259 17.629 1.00 41.88 182 GLU A N 1
ATOM 1412 C CA . GLU A 1 182 ? 4.734 -9.799 17.749 1.00 41.88 182 GLU A CA 1
ATOM 1413 C C . GLU A 1 182 ? 6.087 -9.063 17.860 1.00 41.88 182 GLU A C 1
ATOM 1415 O O . GLU A 1 182 ? 6.340 -8.100 17.132 1.00 41.88 182 GLU A O 1
ATOM 1420 N N . LEU A 1 183 ? 7.011 -9.576 18.685 1.00 42.69 183 LEU A N 1
ATOM 1421 C CA . LEU A 1 183 ? 8.352 -9.012 18.924 1.00 42.69 183 LEU A CA 1
ATOM 1422 C C . LEU A 1 183 ? 9.295 -9.037 17.704 1.00 42.69 183 LEU A C 1
ATOM 1424 O O . LEU A 1 183 ? 10.212 -8.222 17.632 1.00 42.69 183 LEU A O 1
ATOM 1428 N N . PHE A 1 184 ? 9.082 -9.926 16.729 1.00 42.91 184 PHE A N 1
ATOM 1429 C CA . PHE A 1 184 ? 10.018 -10.122 15.612 1.00 42.91 184 PHE A CA 1
ATOM 1430 C C . PHE A 1 184 ? 9.642 -9.344 14.331 1.00 42.91 184 PHE A C 1
ATOM 1432 O O . PHE A 1 184 ? 10.512 -9.011 13.527 1.00 42.91 184 PHE A O 1
ATOM 1439 N N . ARG A 1 185 ? 8.360 -8.999 14.120 1.00 37.56 185 ARG A N 1
ATOM 1440 C CA . ARG A 1 185 ? 7.878 -8.407 12.849 1.00 37.56 185 ARG A CA 1
ATOM 1441 C C . ARG A 1 185 ? 7.709 -6.889 12.868 1.00 37.56 185 ARG A C 1
ATOM 1443 O O . ARG A 1 185 ? 8.021 -6.228 11.875 1.00 37.56 185 ARG A O 1
ATOM 1450 N N . TRP A 1 186 ? 7.296 -6.330 14.002 1.00 42.12 186 TRP A N 1
ATOM 1451 C CA . TRP A 1 186 ? 7.345 -4.886 14.253 1.00 42.12 186 TRP A CA 1
ATOM 1452 C C . TRP A 1 186 ? 8.770 -4.319 14.105 1.00 42.12 186 TRP A C 1
ATOM 1454 O O . TRP A 1 186 ? 8.953 -3.173 13.701 1.00 42.12 186 TRP A O 1
ATOM 1464 N N . TYR A 1 187 ? 9.782 -5.154 14.355 1.00 39.00 187 TYR A N 1
ATOM 1465 C CA . TYR A 1 187 ? 11.196 -4.789 14.431 1.00 39.00 187 TYR A CA 1
ATOM 1466 C C . TYR A 1 187 ? 11.877 -4.480 13.076 1.00 39.00 187 TYR A C 1
ATOM 1468 O O . TYR A 1 187 ? 12.970 -3.918 13.076 1.00 39.00 187 TYR A O 1
ATOM 1476 N N . ARG A 1 188 ? 11.274 -4.792 11.910 1.00 38.84 188 ARG A N 1
ATOM 1477 C CA . ARG A 1 188 ? 12.012 -4.748 10.621 1.00 38.84 188 ARG A CA 1
ATOM 1478 C C . ARG A 1 188 ? 11.468 -3.872 9.476 1.00 38.84 188 ARG A C 1
ATOM 1480 O O . ARG A 1 188 ? 12.212 -3.669 8.525 1.00 38.84 188 ARG A O 1
ATOM 1487 N N . LEU A 1 189 ? 10.237 -3.340 9.503 1.00 36.72 189 LEU A N 1
ATOM 1488 C CA . LEU A 1 189 ? 9.649 -2.639 8.328 1.00 36.72 189 LEU A CA 1
ATOM 1489 C C . LEU A 1 189 ? 9.197 -1.190 8.544 1.00 36.72 189 LEU A C 1
ATOM 1491 O O . LEU A 1 189 ? 9.086 -0.455 7.572 1.00 36.72 189 LEU A O 1
ATOM 1495 N N . GLY A 1 190 ? 9.046 -0.739 9.787 1.00 38.66 190 GLY A N 1
ATOM 1496 C CA . GLY A 1 190 ? 8.888 0.691 10.069 1.00 38.66 190 GLY A CA 1
ATOM 1497 C C . GLY A 1 190 ? 10.200 1.493 10.008 1.00 38.66 190 GLY A C 1
ATOM 1498 O O . GLY A 1 190 ? 10.169 2.700 10.226 1.00 38.66 190 GLY A O 1
ATOM 1499 N N . THR A 1 191 ? 11.360 0.854 9.787 1.00 35.91 191 THR A N 1
ATOM 1500 C CA . THR A 1 191 ? 12.679 1.439 10.107 1.00 35.91 191 THR A CA 1
ATOM 1501 C C . THR A 1 191 ? 13.647 1.639 8.943 1.00 35.91 191 THR A C 1
ATOM 1503 O O . THR A 1 191 ? 14.644 2.322 9.148 1.00 35.91 191 THR A O 1
ATOM 1506 N N . GLY A 1 192 ? 13.420 1.104 7.737 1.00 37.12 192 GLY A N 1
ATOM 1507 C CA . GLY A 1 192 ? 14.384 1.292 6.635 1.00 37.12 192 GLY A CA 1
ATOM 1508 C C . GLY A 1 192 ? 15.828 0.877 6.986 1.00 37.12 192 GLY A C 1
ATOM 1509 O O . GLY A 1 192 ? 16.781 1.459 6.476 1.00 37.12 192 GLY A O 1
ATOM 1510 N N . LEU A 1 193 ? 15.994 -0.097 7.884 1.00 39.00 193 LEU A N 1
ATOM 1511 C CA . LEU A 1 193 ? 17.278 -0.681 8.262 1.00 39.00 193 LEU A CA 1
ATOM 1512 C C . LEU A 1 193 ? 17.387 -1.990 7.470 1.00 39.00 193 LEU A C 1
ATOM 1514 O O . LEU A 1 193 ? 16.652 -2.942 7.723 1.00 39.00 193 LEU A O 1
ATOM 1518 N N . TRP A 1 194 ? 18.198 -2.058 6.425 1.00 34.66 194 TRP A N 1
ATOM 1519 C CA . TRP A 1 194 ? 19.613 -1.732 6.506 1.00 34.66 194 TRP A CA 1
ATOM 1520 C C . TRP A 1 194 ? 20.124 -0.997 5.262 1.00 34.66 194 TRP A C 1
ATOM 1522 O O . TRP A 1 194 ? 19.794 -1.355 4.132 1.00 34.66 194 TRP A O 1
ATOM 1532 N N . ARG A 1 195 ? 20.965 0.012 5.505 1.00 32.59 195 ARG A N 1
ATOM 1533 C CA . ARG A 1 195 ? 22.174 0.174 4.695 1.00 32.59 195 ARG A CA 1
ATOM 1534 C C . ARG A 1 195 ? 23.092 -1.009 4.947 1.00 32.59 195 ARG A C 1
ATOM 1536 O O . ARG A 1 195 ? 23.181 -1.384 6.135 1.00 32.59 195 ARG A O 1
#

Radius of gyration: 17.35 Å; chains: 1; bounding box: 41×49×43 Å

Foldseek 3Di:
DQAADPLCVLVVVLVVVLCVVVVKFKAWDDPVQCSQPPPDHDPDGDQATEMETEDQDLVRVVVSQVSSVVSQWDDDPPQQWIAGVSRTIYGYHYDDCNQQPPQWHDNDVVDIDRRVLVVQQRVPFDFGAYPPRDTGRHGDVVSLVVSLLVPDPDPVSVVVVCVVVVPVDDDDPPVVVVVVSVVRRVPPPVPPDDD